Protein AF-A0A3Q7HAA0-F1 (afdb_monomer)

Solvent-accessible surface area (backbone atoms only — not comparable to full-atom values): 14761 Å² total; per-residue (Å²): 105,56,84,62,48,15,60,52,31,19,48,50,23,25,52,45,44,38,50,48,46,65,68,42,41,66,55,52,53,53,49,52,54,49,24,56,70,62,19,58,46,46,22,73,54,46,37,52,53,46,67,70,52,45,60,56,60,66,60,45,46,54,56,52,51,40,55,48,29,43,54,49,14,49,51,48,19,56,46,47,46,51,52,46,54,48,61,53,69,71,49,88,88,85,80,50,67,66,57,53,50,53,50,37,51,52,49,44,48,52,48,32,52,47,54,30,47,54,52,44,49,41,64,68,44,54,49,50,52,54,45,47,62,54,31,40,79,64,61,95,87,60,78,52,55,68,55,62,72,88,47,49,64,55,19,51,51,42,19,64,58,19,38,80,46,36,32,58,50,48,35,50,50,38,58,67,44,38,60,57,53,48,56,49,50,46,51,51,51,51,47,38,68,72,67,50,52,70,101,42,69,50,86,70,37,56,66,54,53,55,49,48,59,70,45,42,62,58,53,49,53,49,50,39,55,48,43,42,60,47,21,51,54,55,14,49,45,22,18,52,42,19,62,76,66,75,28,70,66,55,13,57,50,37,46,59,46,52,51,50,51,51,50,49,53,54,24,59,80,63,54,32,32,88,98,49,102,46,70,59,126

Sequence (281 aa):
TGLVIGPIVTVIISVGNSAVVIGLWPAHFIWTYYCVAKSKRLGWVLKIALLVSLPVPLTLWPIVAIIGSLIGGIGYGFLAPLIATFEAIGESITSKIYHCFADGCISTLKGSCTVVRDFTDFCFHSYFSYMDELSEEIYPDEKPIEVKLSKLPSCILVSLLAIPVDVPIITALALWKSPFMLFRGWKRLLEDLIGREGPFLETVCVPFAGLAIFLWPLAVVGSVVASFFSSFALALYSGIVVHQEDSFRMGLAYILAAVSIFDEYTNDLLDMREGSCFMRY

InterPro domains:
  IPR040229 Uncharacterized membrane protein At3g27390-like [PTHR31133] (2-280)

Secondary structure (DSSP, 8-state):
-HHHHHHHHHHHHHHHHHHHHHHHHHHHHHHHHHHHHH-SSB-HHHHHHHHHHTHHHHHHHHHHHHHHHHHHHHHHHHHHHHHHHHHHHTS--SS-HHHHHHHHHHHHHHHHHHHHHHHHHIIIIIHHHHHHHHHSPPPTTPPPB---GGGHHHHHHHHHHHHHHHHHHHHHHHHHHHHHHHHHHHHHHHHHHHH--STT-SGGGHHHHHHHHHHHHHHHHHHHHHHHHHHHHHHHHHHHHHHHTS-HHHHHHHHHHHHHHHHHHHHHHTTB-TTSSSB--

pLDDT: mean 82.07, std 13.56, range [41.72, 95.31]

Foldseek 3Di:
DLVVLLVVLLCLQLVLQLCLCVVCLVVLLVLLLVLLVLFPQADPLRSVVCNVCVVPCSVVVSVCSNVCSNVVSNVLSNVQLVLLVLVPVVDDDDPCPVVSNVVSSVVSNVVSVVSSVVSNCCSVPVSSVVSVVRNDDDDPPDDHPDFDPVLLVLLVVLLVVLLVQQLVLLLVLLVVCLVLQLVVVLVVLVCCLVVCDDPRVDPSCNVVSVVCNVCSNVVSVVVSVVSNVVSSVQSSCLSVQCRVVVHSVRSNVSSVVSSQVSNVVSCVVSCDDRPDPHHDD

Structure (mmCIF, N/CA/C/O backbone):
data_AF-A0A3Q7HAA0-F1
#
_entry.id   AF-A0A3Q7HAA0-F1
#
loop_
_atom_site.group_PDB
_atom_site.id
_atom_site.type_symbol
_atom_site.label_atom_id
_atom_site.label_alt_id
_atom_site.label_comp_id
_atom_site.label_asym_id
_atom_site.label_entity_id
_atom_site.label_seq_id
_atom_site.pdbx_PDB_ins_code
_atom_site.Cartn_x
_atom_site.Cartn_y
_atom_site.Cartn_z
_atom_site.occupancy
_atom_site.B_iso_or_equiv
_atom_site.auth_seq_id
_atom_site.auth_comp_id
_atom_site.auth_asym_id
_atom_site.auth_atom_id
_atom_site.pdbx_PDB_model_num
ATOM 1 N N . THR A 1 1 ? 10.992 -6.371 -28.968 1.00 48.88 1 THR A N 1
ATOM 2 C CA . THR A 1 1 ? 11.297 -7.318 -27.867 1.00 48.88 1 THR A CA 1
ATOM 3 C C . THR A 1 1 ? 10.552 -6.969 -26.593 1.00 48.88 1 THR A C 1
ATOM 5 O O . THR A 1 1 ? 9.781 -7.812 -26.154 1.00 48.88 1 THR A O 1
ATOM 8 N N . GLY A 1 2 ? 10.636 -5.734 -26.072 1.00 53.84 2 GLY A N 1
ATOM 9 C CA . GLY A 1 2 ? 9.786 -5.286 -24.947 1.00 53.84 2 GLY A CA 1
ATOM 10 C C . GLY A 1 2 ? 8.276 -5.462 -25.191 1.00 53.84 2 GLY A C 1
ATOM 11 O O . GLY A 1 2 ? 7.559 -5.903 -24.306 1.00 53.84 2 GLY A O 1
ATOM 12 N N . LEU A 1 3 ? 7.815 -5.269 -26.435 1.00 59.22 3 LEU A N 1
ATOM 13 C CA . LEU A 1 3 ? 6.415 -5.487 -26.836 1.00 59.22 3 LEU A CA 1
ATOM 14 C C . LEU A 1 3 ? 5.948 -6.959 -26.778 1.00 59.22 3 LEU A C 1
ATOM 16 O O . LEU A 1 3 ? 4.752 -7.213 -26.737 1.00 59.22 3 LEU A O 1
ATOM 20 N N . VAL A 1 4 ? 6.872 -7.928 -26.809 1.00 69.94 4 VAL A N 1
ATOM 21 C CA . VAL A 1 4 ? 6.549 -9.371 -26.815 1.00 69.94 4 VAL A CA 1
ATOM 22 C C . VAL A 1 4 ? 6.779 -9.986 -25.437 1.00 69.94 4 VAL A C 1
ATOM 24 O O . VAL A 1 4 ? 5.973 -10.785 -24.977 1.00 69.94 4 VAL A O 1
ATOM 27 N N . ILE A 1 5 ? 7.848 -9.583 -24.749 1.00 78.62 5 ILE A N 1
ATOM 28 C CA . ILE A 1 5 ? 8.202 -10.125 -23.430 1.00 78.62 5 ILE A CA 1
ATOM 29 C C . ILE A 1 5 ? 7.465 -9.420 -22.304 1.00 78.62 5 ILE A C 1
ATOM 31 O O . ILE A 1 5 ? 7.119 -10.081 -21.333 1.00 78.62 5 ILE A O 1
ATOM 35 N N . GLY A 1 6 ? 7.157 -8.129 -22.452 1.00 81.69 6 GLY A N 1
ATOM 36 C CA . GLY A 1 6 ? 6.342 -7.396 -21.489 1.00 81.69 6 GLY A CA 1
ATOM 37 C C . GLY A 1 6 ? 5.023 -8.114 -21.193 1.00 81.69 6 GLY A C 1
ATOM 38 O O . GLY A 1 6 ? 4.800 -8.464 -20.038 1.00 81.69 6 GLY A O 1
ATOM 39 N N . PRO A 1 7 ? 4.208 -8.464 -22.211 1.00 86.44 7 PRO A N 1
ATOM 40 C CA . PRO A 1 7 ? 2.989 -9.244 -22.006 1.00 86.44 7 PRO A CA 1
ATOM 41 C C . PRO A 1 7 ? 3.222 -10.595 -21.319 1.00 86.44 7 PRO A C 1
ATOM 43 O O . PRO A 1 7 ? 2.458 -10.963 -20.434 1.00 86.44 7 PRO A O 1
ATOM 46 N N . ILE A 1 8 ? 4.283 -11.326 -21.680 1.00 88.19 8 ILE A N 1
ATOM 47 C CA . ILE A 1 8 ? 4.605 -12.629 -21.071 1.00 88.19 8 ILE A CA 1
ATOM 48 C C . ILE A 1 8 ? 4.936 -12.463 -19.583 1.00 88.19 8 ILE A C 1
ATOM 50 O O . ILE A 1 8 ? 4.408 -13.189 -18.747 1.00 88.19 8 ILE A O 1
ATOM 54 N N . VAL A 1 9 ? 5.769 -11.482 -19.243 1.00 89.25 9 VAL A N 1
ATOM 55 C CA . VAL A 1 9 ? 6.160 -11.153 -17.867 1.00 89.25 9 VAL A CA 1
ATOM 56 C C . VAL A 1 9 ? 4.957 -10.699 -17.047 1.00 89.25 9 VAL A C 1
ATOM 58 O O . VAL A 1 9 ? 4.765 -11.163 -15.924 1.00 89.25 9 VAL A O 1
ATOM 61 N N . THR A 1 10 ? 4.102 -9.851 -17.624 1.00 90.50 10 THR A N 1
ATOM 62 C CA . THR A 1 10 ? 2.842 -9.446 -16.999 1.00 90.50 10 THR A CA 1
ATOM 63 C C . THR A 1 10 ? 1.963 -10.657 -16.716 1.00 90.50 10 THR A C 1
ATOM 65 O O . THR A 1 10 ? 1.419 -10.754 -15.618 1.00 90.50 10 THR A O 1
ATOM 68 N N . VAL A 1 11 ? 1.851 -11.601 -17.657 1.00 92.69 11 VAL A N 1
ATOM 69 C CA . VAL A 1 11 ? 1.083 -12.837 -17.460 1.00 92.69 11 VAL A CA 1
ATOM 70 C C . VAL A 1 11 ? 1.690 -13.688 -16.347 1.00 92.69 11 VAL A C 1
ATOM 72 O O . VAL A 1 11 ? 0.946 -14.134 -15.481 1.00 92.69 11 VAL A O 1
ATOM 75 N N . ILE A 1 12 ? 3.012 -13.873 -16.314 1.00 93.31 12 ILE A N 1
ATOM 76 C CA . ILE A 1 12 ? 3.683 -14.669 -15.273 1.00 93.31 12 ILE A CA 1
ATOM 77 C C . ILE A 1 12 ? 3.412 -14.089 -13.886 1.00 93.31 12 ILE A C 1
ATOM 79 O O . ILE A 1 12 ? 2.962 -14.820 -13.008 1.00 93.31 12 ILE A O 1
ATOM 83 N N . ILE A 1 13 ? 3.625 -12.783 -13.701 1.00 94.06 13 ILE A N 1
ATOM 84 C CA . ILE A 1 13 ? 3.414 -12.119 -12.408 1.00 94.06 13 ILE A CA 1
ATOM 85 C C . ILE A 1 13 ? 1.934 -12.149 -12.026 1.00 94.06 13 ILE A C 1
ATOM 87 O O . ILE A 1 13 ? 1.587 -12.559 -10.920 1.00 94.06 13 ILE A O 1
ATOM 91 N N . SER A 1 14 ? 1.048 -11.763 -12.947 1.00 92.50 14 SER A N 1
ATOM 92 C CA . SER A 1 14 ? -0.389 -11.677 -12.665 1.00 92.50 14 SER A CA 1
ATOM 93 C C . SER A 1 14 ? -0.975 -13.044 -12.334 1.00 92.50 14 SER A C 1
ATOM 95 O O . SER A 1 14 ? -1.655 -13.187 -11.321 1.00 92.50 14 SER A O 1
ATOM 97 N N . VAL A 1 15 ? -0.705 -14.060 -13.159 1.00 94.62 15 VAL A N 1
ATOM 98 C CA . VAL A 1 15 ? -1.238 -15.416 -12.964 1.00 94.62 15 VAL A CA 1
ATOM 99 C C . VAL A 1 15 ? -0.568 -16.091 -11.774 1.00 94.62 15 VAL A C 1
ATOM 101 O O . VAL A 1 15 ? -1.267 -16.696 -10.967 1.00 94.62 15 VAL A O 1
ATOM 104 N N . GLY A 1 16 ? 0.752 -15.953 -11.627 1.00 94.00 16 GLY A N 1
ATOM 105 C CA . GLY A 1 16 ? 1.512 -16.521 -10.515 1.00 94.00 16 GLY A CA 1
ATOM 106 C C . GLY A 1 16 ? 1.021 -16.009 -9.164 1.00 94.00 16 GLY A C 1
ATOM 107 O O . GLY A 1 16 ? 0.591 -16.800 -8.327 1.00 94.00 16 GLY A O 1
ATOM 108 N N . ASN A 1 17 ? 0.977 -14.687 -8.980 1.00 95.31 17 ASN A N 1
ATOM 109 C CA . ASN A 1 17 ? 0.501 -14.092 -7.731 1.00 95.31 17 ASN A CA 1
ATOM 110 C C . ASN A 1 17 ? -0.984 -14.379 -7.486 1.00 95.31 17 ASN A C 1
ATOM 112 O O . ASN A 1 17 ? -1.370 -14.669 -6.356 1.00 95.31 17 ASN A O 1
ATOM 116 N N . SER A 1 18 ? -1.821 -14.353 -8.529 1.00 94.12 18 SER A N 1
ATOM 117 C CA . SER A 1 18 ? -3.246 -14.685 -8.385 1.00 94.12 18 SER A CA 1
ATOM 118 C C . SER A 1 18 ? -3.449 -16.140 -7.963 1.00 94.12 18 SER A C 1
ATOM 120 O O . SER A 1 18 ? -4.295 -16.411 -7.116 1.00 94.12 18 SER A O 1
ATOM 122 N N . ALA A 1 19 ? -2.664 -17.077 -8.503 1.00 95.31 19 ALA A N 1
ATOM 123 C CA . ALA A 1 19 ? -2.717 -18.483 -8.110 1.00 95.31 19 ALA A CA 1
ATOM 124 C C . ALA A 1 19 ? -2.311 -18.674 -6.641 1.00 95.31 19 ALA A C 1
ATOM 126 O O . ALA A 1 19 ? -2.986 -19.404 -5.917 1.00 95.31 19 ALA A O 1
ATOM 127 N N . VAL A 1 20 ? -1.264 -17.976 -6.188 1.00 95.31 20 VAL A N 1
ATOM 128 C CA . VAL A 1 20 ? -0.836 -17.965 -4.779 1.00 95.31 20 VAL A CA 1
ATOM 129 C C . VAL A 1 20 ? -1.936 -17.399 -3.885 1.00 95.31 20 VAL A C 1
ATOM 131 O O . VAL A 1 20 ? -2.313 -18.042 -2.909 1.00 95.31 20 VAL A O 1
ATOM 134 N N . VAL A 1 21 ? -2.498 -16.239 -4.242 1.00 94.50 21 VAL A N 1
ATOM 135 C CA . VAL A 1 21 ? -3.582 -15.585 -3.493 1.00 94.50 21 VAL A CA 1
ATOM 136 C C . VAL A 1 21 ? -4.784 -16.510 -3.377 1.00 94.50 21 VAL A C 1
ATOM 138 O O . VAL A 1 21 ? -5.233 -16.770 -2.271 1.00 94.50 21 VAL A O 1
ATOM 141 N N . ILE A 1 22 ? -5.285 -17.048 -4.490 1.00 94.06 22 ILE A N 1
ATOM 142 C CA . ILE A 1 22 ? -6.473 -17.913 -4.494 1.00 94.06 22 ILE A CA 1
ATOM 143 C C . ILE A 1 22 ? -6.201 -19.221 -3.739 1.00 94.06 22 ILE A C 1
ATOM 145 O O . ILE A 1 22 ? -7.056 -19.676 -2.981 1.00 94.06 22 ILE A O 1
ATOM 149 N N . GLY A 1 23 ? -5.019 -19.815 -3.922 1.00 93.88 23 GLY A N 1
ATOM 150 C CA . GLY A 1 23 ? -4.642 -21.074 -3.283 1.00 93.88 23 GLY A CA 1
ATOM 151 C C . GLY A 1 23 ? -4.470 -20.958 -1.768 1.00 93.88 23 GLY A C 1
ATOM 152 O O . GLY A 1 23 ? -4.916 -21.837 -1.032 1.00 93.88 23 GLY A O 1
ATOM 153 N N . LEU A 1 24 ? -3.862 -19.868 -1.291 1.00 93.75 24 LEU A N 1
ATOM 154 C CA . LEU A 1 24 ? -3.635 -19.625 0.136 1.00 93.75 24 LEU A CA 1
ATOM 155 C C . LEU A 1 24 ? -4.796 -18.941 0.842 1.00 93.75 24 LEU A C 1
ATOM 157 O O . LEU A 1 24 ? -4.865 -19.004 2.068 1.00 93.75 24 LEU A O 1
ATOM 161 N N . TRP A 1 25 ? -5.716 -18.315 0.110 1.00 93.94 25 TRP A N 1
ATOM 162 C CA . TRP A 1 25 ? -6.803 -17.544 0.703 1.00 93.94 25 TRP A CA 1
ATOM 163 C C . TRP A 1 25 ? -7.615 -18.318 1.755 1.00 93.94 25 TRP A C 1
ATOM 165 O O . TRP A 1 25 ? -7.813 -17.763 2.834 1.00 93.94 25 TRP A O 1
ATOM 175 N N . PRO A 1 26 ? -8.014 -19.593 1.551 1.00 93.06 26 PRO A N 1
ATOM 176 C CA . PRO A 1 26 ? -8.707 -20.353 2.593 1.00 93.06 26 PRO A CA 1
ATOM 177 C C . PRO A 1 26 ? -7.851 -20.558 3.848 1.00 93.06 26 PRO A C 1
ATOM 179 O O . PRO A 1 26 ? -8.364 -20.483 4.964 1.00 93.06 26 PRO A O 1
ATOM 182 N N . ALA A 1 27 ? -6.547 -20.794 3.674 1.00 93.31 27 ALA A N 1
ATOM 183 C CA . ALA A 1 27 ? -5.618 -20.986 4.780 1.00 93.31 27 ALA A CA 1
ATOM 184 C C . ALA A 1 27 ? -5.418 -19.683 5.561 1.00 93.31 27 ALA A C 1
ATOM 186 O O . ALA A 1 27 ? -5.543 -19.695 6.782 1.00 93.31 27 ALA A O 1
ATOM 187 N N . HIS A 1 28 ? -5.197 -18.559 4.870 1.00 92.75 28 HIS A N 1
ATOM 188 C CA . HIS A 1 28 ? -5.145 -17.231 5.487 1.00 92.75 28 HIS A CA 1
ATOM 189 C C . HIS A 1 28 ? -6.437 -16.933 6.236 1.00 92.75 28 HIS A C 1
ATOM 191 O O . HIS A 1 28 ? -6.380 -16.612 7.413 1.00 92.75 28 HIS A O 1
ATOM 197 N N . PHE A 1 29 ? -7.596 -17.148 5.609 1.00 92.81 29 PHE A N 1
ATOM 198 C CA . PHE A 1 29 ? -8.896 -16.916 6.230 1.00 92.81 29 PHE A CA 1
ATOM 199 C C . PHE A 1 29 ? -9.038 -17.693 7.546 1.00 92.81 29 PHE A C 1
ATOM 201 O O . PHE A 1 29 ? -9.259 -17.101 8.600 1.00 92.81 29 PHE A O 1
ATOM 208 N N . ILE A 1 30 ? -8.853 -19.015 7.518 1.00 92.81 30 ILE A N 1
ATOM 209 C CA . ILE A 1 30 ? -9.000 -19.867 8.707 1.00 92.81 30 ILE A CA 1
ATOM 210 C C . ILE A 1 30 ? -7.962 -19.507 9.778 1.00 92.81 30 ILE A C 1
ATOM 212 O O . ILE A 1 30 ? -8.313 -19.400 10.956 1.00 92.81 30 ILE A O 1
ATOM 216 N N . TRP A 1 31 ? -6.703 -19.289 9.385 1.00 93.19 31 TRP A N 1
ATOM 217 C CA . TRP A 1 31 ? -5.620 -18.971 10.315 1.00 93.19 31 TRP A CA 1
ATOM 218 C C . TRP A 1 31 ? -5.841 -17.629 11.009 1.00 93.19 31 TRP A C 1
ATOM 220 O O . TRP A 1 31 ? -5.697 -17.543 12.226 1.00 93.19 31 TRP A O 1
ATOM 230 N N . THR A 1 32 ? -6.292 -16.600 10.284 1.00 92.69 32 THR A N 1
ATOM 231 C CA . THR A 1 32 ? -6.624 -15.302 10.888 1.00 92.69 32 THR A CA 1
ATOM 232 C C . THR A 1 32 ? -7.702 -15.433 11.947 1.00 92.69 32 THR A C 1
ATOM 234 O O . THR A 1 32 ? -7.539 -14.921 13.056 1.00 92.69 32 THR A O 1
ATOM 237 N N . TYR A 1 33 ? -8.787 -16.146 11.633 1.00 91.94 33 TYR A N 1
ATOM 238 C CA . TYR A 1 33 ? -9.865 -16.391 12.588 1.00 91.94 33 TYR A CA 1
ATOM 239 C C . TYR A 1 33 ? -9.365 -17.129 13.828 1.00 91.94 33 TYR A C 1
ATOM 241 O O . TYR A 1 33 ? -9.688 -16.739 14.952 1.00 91.94 33 TYR A O 1
ATOM 249 N N . TYR A 1 34 ? -8.549 -18.164 13.630 1.00 90.88 34 TYR A N 1
ATOM 250 C CA . TYR A 1 34 ? -7.962 -18.937 14.716 1.00 90.88 34 TYR A CA 1
ATOM 251 C C . TYR A 1 34 ? -7.062 -18.078 15.614 1.00 90.88 34 TYR A C 1
ATOM 253 O O . TYR A 1 34 ? -7.266 -18.045 16.830 1.00 90.88 34 TYR A O 1
ATOM 261 N N . CYS A 1 35 ? -6.115 -17.336 15.036 1.00 89.62 35 CYS A N 1
ATOM 262 C CA . CYS A 1 35 ? -5.173 -16.510 15.788 1.00 89.62 35 CYS A CA 1
ATOM 263 C C . CYS A 1 35 ? -5.875 -15.387 16.553 1.00 89.62 35 CYS A C 1
ATOM 265 O O . CYS A 1 35 ? -5.589 -15.188 17.733 1.00 89.62 35 CYS A O 1
ATOM 267 N N . VAL A 1 36 ? -6.850 -14.705 15.942 1.00 88.69 36 VAL A N 1
ATOM 268 C CA . VAL A 1 36 ? -7.631 -13.658 16.625 1.00 88.69 36 VAL A CA 1
ATOM 269 C C . VAL A 1 36 ? -8.485 -14.244 17.751 1.00 88.69 36 VAL A C 1
ATOM 271 O O . VAL A 1 36 ? -8.544 -13.670 18.840 1.00 88.69 36 VAL A O 1
ATOM 274 N N . ALA A 1 37 ? -9.105 -15.410 17.545 1.00 87.44 37 ALA A N 1
ATOM 275 C CA . ALA A 1 37 ? -9.880 -16.081 18.587 1.00 87.44 37 ALA A CA 1
ATOM 276 C C . ALA A 1 37 ? -9.000 -16.545 19.762 1.00 87.44 37 ALA A C 1
ATOM 278 O O . ALA A 1 37 ? -9.390 -16.393 20.925 1.00 87.44 37 ALA A O 1
ATOM 279 N N . LYS A 1 38 ? -7.802 -17.065 19.475 1.00 87.50 38 LYS A N 1
ATOM 280 C CA . LYS A 1 38 ? -6.840 -17.554 20.474 1.00 87.50 38 LYS A CA 1
ATOM 281 C C . LYS A 1 38 ? -6.121 -16.428 21.219 1.00 87.50 38 LYS A C 1
ATOM 283 O O . LYS A 1 38 ? -5.834 -16.588 22.402 1.00 87.50 38 LYS A O 1
ATOM 288 N N . SER A 1 39 ? -5.867 -15.301 20.557 1.00 83.81 39 SER A N 1
ATOM 289 C 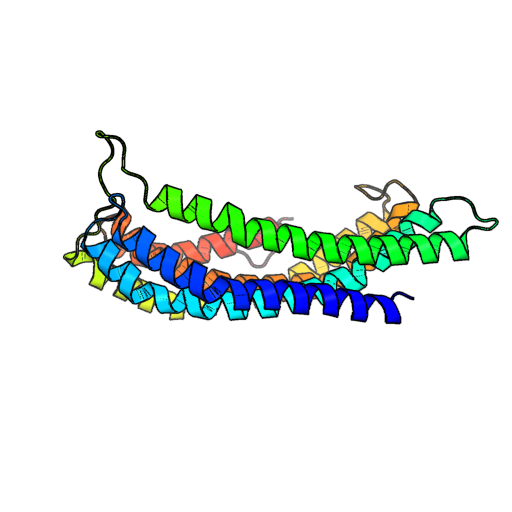CA . SER A 1 39 ? -5.046 -14.209 21.084 1.00 83.81 39 SER A CA 1
ATOM 290 C C . SER A 1 39 ? -5.507 -13.742 22.466 1.00 83.81 39 SER A C 1
ATOM 292 O O . SER A 1 39 ? -6.688 -13.450 22.683 1.00 83.81 39 SER A O 1
ATOM 294 N N . LYS A 1 40 ? -4.564 -13.649 23.407 1.00 79.38 40 LYS A N 1
ATOM 295 C CA . LYS A 1 40 ? -4.791 -13.065 24.738 1.00 79.38 40 LYS A CA 1
ATOM 296 C C . LYS A 1 40 ? -4.514 -11.556 24.772 1.00 79.38 40 LYS A C 1
ATOM 298 O O . LYS A 1 40 ? -4.942 -10.906 25.717 1.00 79.38 40 LYS A O 1
ATOM 303 N N . ARG A 1 41 ? -3.878 -11.004 23.724 1.00 76.56 41 ARG A N 1
ATOM 304 C CA . ARG A 1 41 ? -3.576 -9.565 23.537 1.00 76.56 41 ARG A CA 1
ATOM 305 C C . ARG A 1 41 ? -4.823 -8.694 23.410 1.00 76.56 41 ARG A C 1
ATOM 307 O O . ARG A 1 41 ? -4.777 -7.505 23.706 1.00 76.56 41 ARG A O 1
ATOM 314 N N . LEU A 1 42 ? -5.937 -9.281 22.981 1.00 78.25 42 LEU A N 1
ATOM 315 C CA . LEU A 1 42 ? -7.176 -8.573 22.677 1.00 78.25 42 LEU A CA 1
ATOM 316 C C . LEU A 1 42 ? -8.207 -8.786 23.789 1.00 78.25 42 LEU A C 1
ATOM 318 O O . LEU A 1 42 ? -8.574 -9.925 24.092 1.00 78.25 42 LEU A O 1
ATOM 322 N N . GLY A 1 43 ? -8.739 -7.696 24.344 1.00 80.06 43 GLY A N 1
ATOM 323 C CA . GLY A 1 43 ? -9.888 -7.759 25.244 1.00 80.06 43 GLY A CA 1
ATOM 324 C C . GLY A 1 43 ? -11.115 -8.381 24.563 1.00 80.06 43 GLY A C 1
ATOM 325 O O . GLY A 1 43 ? -11.274 -8.308 23.343 1.00 80.06 43 GLY A O 1
ATOM 326 N N . TRP A 1 44 ? -12.022 -8.968 25.350 1.00 78.62 44 TRP A N 1
ATOM 327 C CA . TRP A 1 44 ? -13.201 -9.698 24.849 1.00 78.62 44 TRP A CA 1
ATOM 328 C C . TRP A 1 44 ? -14.033 -8.918 23.825 1.00 78.62 44 TRP A C 1
ATOM 330 O O . TRP A 1 44 ? -14.447 -9.461 22.804 1.00 78.62 44 TRP A O 1
ATOM 340 N N . VAL A 1 45 ? -14.237 -7.627 24.080 1.00 78.00 45 VAL A N 1
ATOM 341 C CA . VAL A 1 45 ? -14.991 -6.725 23.204 1.00 78.00 45 VAL A CA 1
ATOM 342 C C . VAL A 1 45 ? -14.302 -6.536 21.857 1.00 78.00 45 VAL A C 1
ATOM 344 O O . VAL A 1 45 ? -14.932 -6.691 20.813 1.00 78.00 45 VAL A O 1
ATOM 347 N N . LEU A 1 46 ? -13.006 -6.221 21.883 1.00 76.88 46 LEU A N 1
ATOM 348 C CA . LEU A 1 46 ? -12.208 -5.993 20.683 1.00 76.88 46 LEU A CA 1
ATOM 349 C C . LEU A 1 46 ? -12.088 -7.277 19.862 1.00 76.88 46 LEU A C 1
ATOM 351 O O . LEU A 1 46 ? -12.195 -7.232 18.642 1.00 76.88 46 LEU A O 1
ATOM 355 N N . LYS A 1 47 ? -11.957 -8.427 20.528 1.00 83.75 47 LYS A N 1
ATOM 356 C CA . LYS A 1 47 ? -11.955 -9.741 19.884 1.00 83.75 47 LYS A CA 1
ATOM 357 C C . LYS A 1 47 ? -13.253 -9.998 19.117 1.00 83.75 47 LYS A C 1
ATOM 359 O O . LYS A 1 47 ? -13.193 -10.369 17.951 1.00 83.75 47 LYS A O 1
ATOM 364 N N . ILE A 1 48 ? -14.417 -9.765 19.733 1.00 83.50 48 ILE A N 1
ATOM 365 C CA . ILE A 1 48 ? -15.716 -9.926 19.056 1.00 83.50 48 ILE A CA 1
ATOM 366 C C . ILE A 1 48 ? -15.842 -8.938 17.891 1.00 83.50 48 ILE A C 1
ATOM 368 O O . ILE A 1 48 ? -16.209 -9.340 16.791 1.00 83.50 48 ILE A O 1
ATOM 372 N N . ALA A 1 49 ? -15.504 -7.664 18.110 1.00 82.00 49 ALA A N 1
ATOM 373 C CA . ALA A 1 49 ? -15.575 -6.641 17.070 1.00 82.00 49 ALA A CA 1
ATOM 374 C C . ALA A 1 49 ? -14.679 -6.976 15.867 1.00 82.00 49 ALA A C 1
ATOM 376 O O . ALA A 1 49 ? -15.134 -6.878 14.730 1.00 82.00 49 ALA A O 1
ATOM 377 N N . LEU A 1 50 ? -13.445 -7.431 16.111 1.00 84.12 50 LEU A N 1
ATOM 378 C CA . LEU A 1 50 ? -12.521 -7.884 15.071 1.00 84.12 50 LEU A CA 1
ATOM 379 C C . LEU A 1 50 ? -13.039 -9.133 14.360 1.00 84.12 50 LEU A C 1
ATOM 381 O O . LEU A 1 50 ? -13.046 -9.163 13.140 1.00 84.12 50 LEU A O 1
ATOM 385 N N . LEU A 1 51 ? -13.539 -10.141 15.079 1.00 87.25 51 LEU A N 1
ATOM 386 C CA . LEU A 1 51 ? -14.100 -11.348 14.455 1.00 87.25 51 LEU A CA 1
ATOM 387 C C . LEU A 1 51 ? -15.282 -11.043 13.523 1.00 87.25 51 LEU A C 1
ATOM 389 O O . LEU A 1 51 ? -15.431 -11.694 12.487 1.00 87.25 51 LEU A O 1
ATOM 393 N N . VAL A 1 52 ? -16.101 -10.049 13.877 1.00 86.62 52 VAL A N 1
ATOM 394 C CA . VAL A 1 52 ? -17.227 -9.582 13.055 1.00 86.62 52 VAL A CA 1
ATOM 395 C C . VAL A 1 52 ? -16.756 -8.730 11.875 1.00 86.62 52 VAL A C 1
ATOM 397 O O . VAL A 1 52 ? -17.352 -8.817 10.804 1.00 86.62 52 VAL A O 1
ATOM 400 N N . SER A 1 53 ? -15.707 -7.917 12.040 1.00 84.50 53 SER A N 1
ATOM 401 C CA . SER A 1 53 ? -15.204 -7.041 10.975 1.00 84.50 53 SER A CA 1
ATOM 402 C C . SER A 1 53 ? -14.245 -7.736 10.006 1.00 84.50 53 SER A C 1
ATOM 404 O O . SER A 1 53 ? -14.191 -7.329 8.850 1.00 84.50 53 SER A O 1
ATOM 406 N N . LEU A 1 54 ? -13.569 -8.813 10.427 1.00 88.31 54 LEU A N 1
ATOM 407 C CA . LEU A 1 54 ? -12.599 -9.610 9.662 1.00 88.31 54 LEU A CA 1
ATOM 408 C C . LEU A 1 54 ? -13.051 -10.094 8.273 1.00 88.31 54 LEU A C 1
ATOM 410 O O . LEU A 1 54 ? -12.198 -10.100 7.380 1.00 88.31 54 LEU A O 1
ATOM 414 N N . PRO A 1 55 ? -14.326 -10.466 8.019 1.00 89.06 55 PRO A N 1
ATOM 415 C CA . PRO A 1 55 ? -14.751 -10.864 6.681 1.00 89.06 55 PRO A CA 1
ATOM 416 C C . PRO A 1 55 ? -14.453 -9.791 5.631 1.00 89.06 55 PRO A C 1
ATOM 418 O O . PRO A 1 55 ? -14.067 -10.118 4.512 1.00 89.06 55 PRO A O 1
ATOM 421 N N . VAL A 1 56 ? -14.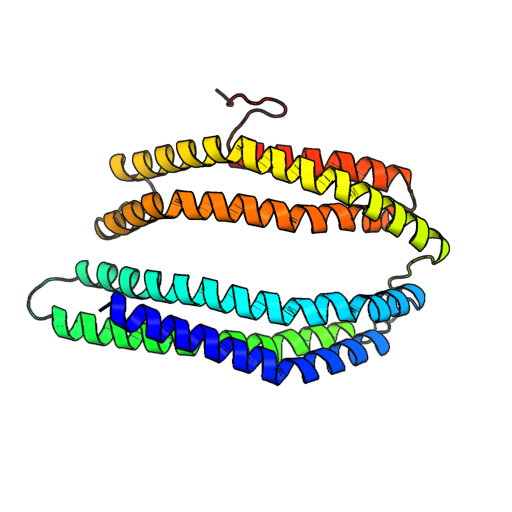607 -8.509 5.982 1.00 87.81 56 VAL A N 1
ATOM 422 C CA . VAL A 1 56 ? -14.451 -7.386 5.046 1.00 87.81 56 VAL A CA 1
ATOM 423 C C . VAL A 1 56 ? -13.011 -7.268 4.522 1.00 87.81 56 VAL A C 1
ATOM 425 O O . VAL A 1 56 ? -12.825 -7.386 3.311 1.00 87.81 56 VAL A O 1
ATOM 428 N N . PRO A 1 57 ? -11.966 -7.095 5.357 1.00 87.62 57 PRO A N 1
ATOM 429 C CA . PRO A 1 57 ? -10.594 -7.038 4.864 1.00 87.62 57 PRO A CA 1
ATOM 430 C C . PRO A 1 57 ? -10.134 -8.367 4.252 1.00 87.62 57 PRO A C 1
ATOM 432 O O . PRO A 1 57 ? -9.426 -8.339 3.249 1.00 87.62 57 PRO A O 1
ATOM 435 N N . LEU A 1 58 ? -10.562 -9.525 4.776 1.00 89.19 58 LEU A N 1
ATOM 436 C CA . LEU A 1 58 ? -10.161 -10.832 4.234 1.00 89.19 58 LEU A CA 1
ATOM 437 C C . LEU A 1 58 ? -10.747 -11.122 2.846 1.00 89.19 58 LEU A C 1
ATOM 439 O O . LEU A 1 58 ? -10.147 -11.867 2.073 1.00 89.19 58 LEU A O 1
ATOM 443 N N . THR A 1 59 ? -11.909 -10.553 2.519 1.00 89.38 59 THR A N 1
ATOM 444 C CA . THR A 1 59 ? -12.513 -10.649 1.177 1.00 89.38 59 THR A CA 1
ATOM 445 C C . THR A 1 59 ? -11.994 -9.578 0.226 1.00 89.38 59 THR A C 1
ATOM 447 O O . THR A 1 59 ? -11.833 -9.844 -0.964 1.00 89.38 59 THR A O 1
ATOM 450 N N . LEU A 1 60 ? -11.684 -8.387 0.741 1.00 88.69 60 LEU A N 1
ATOM 451 C CA . LEU A 1 60 ? -11.117 -7.299 -0.050 1.00 88.69 60 LEU A CA 1
ATOM 452 C C . LEU A 1 60 ? -9.655 -7.569 -0.440 1.00 88.69 60 LEU A C 1
ATOM 454 O O . LEU A 1 60 ? -9.245 -7.232 -1.551 1.00 88.69 60 LEU A O 1
ATOM 458 N N . TRP A 1 61 ? -8.877 -8.204 0.443 1.00 89.31 61 TRP A N 1
ATOM 459 C CA . TRP A 1 61 ? -7.450 -8.466 0.245 1.00 89.31 61 TRP A CA 1
ATOM 460 C C . TRP A 1 61 ? -7.130 -9.195 -1.073 1.00 89.31 61 TRP A C 1
ATOM 462 O O . TRP A 1 61 ? -6.308 -8.673 -1.828 1.00 89.31 61 TRP A O 1
ATOM 472 N N . PRO A 1 62 ? -7.789 -10.316 -1.438 1.00 91.69 62 PRO A N 1
ATOM 473 C CA . PRO A 1 62 ? -7.563 -10.968 -2.727 1.00 91.69 62 PRO A CA 1
ATOM 474 C C . PRO A 1 62 ? -7.815 -10.062 -3.930 1.00 91.69 62 PRO A C 1
ATOM 476 O O . PRO A 1 62 ? -7.049 -10.086 -4.889 1.00 91.69 62 PRO A O 1
ATOM 479 N N . ILE A 1 63 ? -8.866 -9.239 -3.879 1.00 91.62 63 ILE A N 1
ATOM 480 C CA . ILE A 1 63 ? -9.223 -8.327 -4.973 1.00 91.62 63 ILE A CA 1
ATOM 481 C C . ILE A 1 63 ? -8.102 -7.303 -5.167 1.00 91.62 63 ILE A C 1
ATOM 483 O O . ILE A 1 63 ? -7.618 -7.110 -6.283 1.00 91.62 63 ILE A O 1
ATOM 487 N N . VAL A 1 64 ? -7.649 -6.692 -4.070 1.00 90.00 64 VAL A N 1
ATOM 488 C CA . VAL A 1 64 ? -6.545 -5.724 -4.082 1.00 90.00 64 VAL A CA 1
ATOM 489 C C . VAL A 1 64 ? -5.247 -6.382 -4.547 1.00 90.00 64 VAL A C 1
ATOM 491 O O . VAL A 1 64 ? -4.550 -5.811 -5.382 1.00 90.00 64 VAL A O 1
ATOM 494 N N . ALA A 1 65 ? -4.942 -7.594 -4.080 1.00 91.50 65 ALA A N 1
ATOM 495 C CA . ALA A 1 65 ? -3.738 -8.324 -4.467 1.00 91.50 65 ALA A CA 1
ATOM 496 C C . ALA A 1 65 ? -3.726 -8.687 -5.963 1.00 91.50 65 ALA A C 1
ATOM 498 O O . ALA A 1 65 ? -2.690 -8.550 -6.615 1.00 91.50 65 ALA A O 1
ATOM 499 N N . ILE A 1 66 ? -4.865 -9.093 -6.534 1.00 92.62 66 ILE A N 1
ATOM 500 C CA . ILE A 1 66 ? -4.992 -9.412 -7.966 1.00 92.62 66 ILE A CA 1
ATOM 501 C C . ILE A 1 66 ? -4.843 -8.145 -8.819 1.00 92.62 66 ILE A C 1
ATOM 503 O O . ILE A 1 66 ? -4.052 -8.131 -9.763 1.00 92.62 66 ILE A O 1
ATOM 507 N N . ILE A 1 67 ? -5.548 -7.061 -8.472 1.00 92.62 67 ILE A N 1
ATOM 508 C CA . ILE A 1 67 ? -5.445 -5.778 -9.190 1.00 92.62 67 ILE A CA 1
ATOM 509 C C . ILE A 1 67 ? -4.018 -5.226 -9.090 1.00 92.62 67 ILE A C 1
ATOM 511 O O . ILE A 1 67 ? -3.435 -4.825 -10.098 1.00 92.62 67 ILE A O 1
ATOM 515 N N . GLY A 1 68 ? -3.432 -5.253 -7.892 1.00 90.50 68 GLY A N 1
ATOM 516 C CA . GLY A 1 68 ? -2.056 -4.831 -7.648 1.00 90.50 68 GLY A CA 1
ATOM 517 C C . GLY A 1 68 ? -1.044 -5.666 -8.431 1.00 90.50 68 GLY A C 1
ATOM 518 O O . GLY A 1 68 ? -0.119 -5.105 -9.010 1.00 90.50 68 GLY A O 1
ATOM 519 N N . SER A 1 69 ? -1.252 -6.981 -8.537 1.00 92.81 69 SER A N 1
ATOM 520 C CA . SER A 1 69 ? -0.396 -7.871 -9.335 1.00 92.81 69 SER A CA 1
ATOM 521 C C . SER A 1 69 ? -0.506 -7.599 -10.833 1.00 92.81 69 SER A C 1
ATOM 523 O O . SER A 1 69 ? 0.505 -7.659 -11.528 1.00 92.81 69 SER A O 1
ATOM 525 N N . LEU A 1 70 ? -1.695 -7.247 -11.331 1.00 92.81 70 LEU A N 1
ATOM 526 C CA . LEU A 1 70 ? -1.879 -6.847 -12.726 1.00 92.81 70 LEU A CA 1
ATOM 527 C C . LEU A 1 70 ? -1.154 -5.531 -13.026 1.00 92.81 70 LEU A C 1
ATOM 529 O O . LEU A 1 70 ? -0.357 -5.463 -13.960 1.00 92.81 70 LEU A O 1
ATOM 533 N N . ILE A 1 71 ? -1.393 -4.494 -12.218 1.00 90.06 71 ILE A N 1
ATOM 534 C CA . ILE A 1 71 ? -0.761 -3.178 -12.391 1.00 90.06 71 ILE A CA 1
ATOM 535 C C . ILE A 1 71 ? 0.760 -3.295 -12.232 1.00 90.06 71 ILE A C 1
ATOM 537 O O . ILE A 1 71 ? 1.512 -2.808 -13.077 1.00 90.06 71 ILE A O 1
ATOM 541 N N . GLY A 1 72 ? 1.215 -3.989 -11.187 1.00 88.94 72 GLY A N 1
ATOM 542 C CA . GLY A 1 72 ? 2.628 -4.250 -10.927 1.00 88.94 72 GLY A CA 1
ATOM 543 C C . GLY A 1 72 ? 3.277 -5.082 -12.030 1.00 88.94 72 GLY A C 1
ATOM 544 O O . GLY A 1 72 ? 4.379 -4.762 -12.461 1.00 88.94 72 GLY A O 1
ATOM 545 N N . GLY A 1 73 ? 2.579 -6.089 -12.561 1.00 90.44 73 GLY A N 1
ATOM 546 C CA . GLY A 1 73 ? 3.039 -6.905 -13.682 1.00 90.44 73 GLY A CA 1
ATOM 547 C C . GLY A 1 73 ? 3.152 -6.125 -14.993 1.00 90.44 73 GLY A C 1
ATOM 548 O O . GLY A 1 73 ? 4.096 -6.352 -15.751 1.00 90.44 73 GLY A O 1
ATOM 549 N N . ILE A 1 74 ? 2.233 -5.191 -15.267 1.00 89.31 74 ILE A N 1
ATOM 550 C CA . ILE A 1 74 ? 2.324 -4.267 -16.414 1.00 89.31 74 ILE A CA 1
ATOM 551 C C . ILE A 1 74 ? 3.518 -3.327 -16.230 1.00 89.31 74 ILE A C 1
ATOM 553 O O . ILE A 1 74 ? 4.341 -3.190 -17.136 1.00 89.31 74 ILE A O 1
ATOM 557 N N . GLY A 1 75 ? 3.642 -2.719 -15.046 1.00 87.00 75 GLY A N 1
ATOM 558 C CA . GLY A 1 75 ? 4.749 -1.825 -14.712 1.00 87.00 75 GLY A CA 1
ATOM 559 C C . GLY A 1 75 ? 6.101 -2.522 -14.841 1.00 87.00 75 GLY A C 1
ATOM 560 O O . GLY A 1 75 ? 6.977 -2.044 -15.555 1.00 87.00 75 GLY A O 1
ATOM 561 N N . TYR A 1 76 ? 6.253 -3.698 -14.234 1.00 86.75 76 TYR A N 1
ATOM 562 C CA . TYR A 1 76 ? 7.479 -4.489 -14.299 1.00 86.75 76 TYR A CA 1
ATOM 563 C C . TYR A 1 76 ? 7.776 -4.967 -15.727 1.00 86.75 76 TYR A C 1
ATOM 565 O O . TYR A 1 76 ? 8.899 -4.820 -16.203 1.00 86.75 76 TYR A O 1
ATOM 573 N N . GLY A 1 77 ? 6.768 -5.468 -16.451 1.00 84.81 77 GLY A N 1
ATOM 574 C CA . GLY A 1 77 ? 6.913 -5.931 -17.834 1.00 84.81 77 GLY A CA 1
ATOM 575 C C . GLY A 1 77 ? 7.306 -4.829 -18.824 1.00 84.81 77 GLY A C 1
ATOM 576 O O . GLY A 1 77 ? 7.966 -5.118 -19.821 1.00 84.81 77 GLY A O 1
ATOM 577 N N . PHE A 1 78 ? 6.946 -3.572 -18.554 1.00 82.69 78 PHE A N 1
ATOM 578 C CA . PHE A 1 78 ? 7.352 -2.425 -19.367 1.00 82.69 78 PHE A CA 1
ATOM 579 C C . PHE A 1 78 ? 8.712 -1.856 -18.942 1.00 82.69 78 PHE A C 1
ATOM 581 O O . PHE A 1 78 ? 9.568 -1.600 -19.790 1.00 82.69 78 PHE A O 1
ATOM 588 N N . LEU A 1 79 ? 8.925 -1.674 -17.636 1.00 81.62 79 LEU A N 1
ATOM 589 C CA . LEU A 1 79 ? 10.109 -1.005 -17.101 1.00 81.62 79 LEU A CA 1
ATOM 590 C C . LEU A 1 79 ? 11.346 -1.905 -17.116 1.00 81.62 79 LEU A C 1
ATOM 592 O O . LEU A 1 79 ? 12.406 -1.448 -17.528 1.00 81.62 79 LEU A O 1
ATOM 596 N N . ALA A 1 80 ? 11.242 -3.180 -16.733 1.00 80.94 80 ALA A N 1
ATOM 597 C CA . ALA A 1 80 ? 12.416 -4.046 -16.596 1.00 80.94 80 ALA A CA 1
ATOM 598 C C . ALA A 1 80 ? 13.186 -4.268 -17.919 1.00 80.94 80 ALA A C 1
ATOM 600 O O . ALA A 1 80 ? 14.402 -4.061 -17.925 1.00 80.94 80 ALA A O 1
ATOM 601 N N . PRO A 1 81 ? 12.539 -4.570 -19.069 1.00 75.81 81 PRO A N 1
ATOM 602 C CA . PRO A 1 81 ? 13.253 -4.661 -20.347 1.00 75.81 81 PRO A CA 1
ATOM 603 C C . PRO A 1 81 ? 13.876 -3.333 -20.795 1.00 75.81 81 PRO A C 1
ATOM 605 O O . PRO A 1 81 ? 14.908 -3.320 -21.467 1.00 75.81 81 PRO A O 1
ATOM 608 N N . LEU A 1 82 ? 13.235 -2.214 -20.454 1.00 75.44 82 LEU A N 1
ATOM 609 C CA . LEU A 1 82 ? 13.690 -0.876 -20.811 1.00 75.44 82 LEU A CA 1
ATOM 610 C C . LEU A 1 82 ? 14.939 -0.489 -20.002 1.00 75.44 82 LEU A C 1
ATOM 612 O O . LEU A 1 82 ? 15.913 -0.031 -20.593 1.00 75.44 82 LEU A O 1
ATOM 616 N N . ILE A 1 83 ? 14.959 -0.787 -18.698 1.00 75.62 83 ILE A N 1
ATOM 617 C CA . ILE A 1 83 ? 16.139 -0.653 -17.828 1.00 75.62 83 ILE A CA 1
ATOM 618 C C . ILE A 1 83 ? 17.302 -1.501 -18.373 1.00 75.62 83 ILE A C 1
ATOM 620 O O . ILE A 1 83 ? 18.389 -0.972 -18.597 1.00 75.62 83 ILE A O 1
ATOM 624 N N . ALA A 1 84 ? 17.057 -2.781 -18.679 1.00 74.06 84 ALA A N 1
ATOM 625 C CA . ALA A 1 84 ? 18.081 -3.692 -19.202 1.00 74.06 84 ALA A CA 1
ATOM 626 C C . ALA A 1 84 ? 18.663 -3.239 -20.557 1.00 74.06 84 ALA A 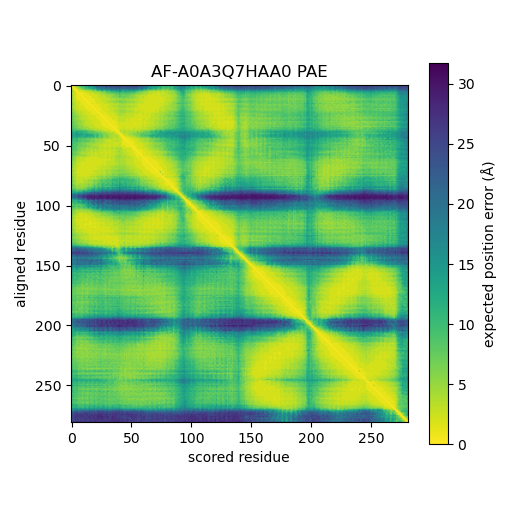C 1
ATOM 628 O O . ALA A 1 84 ? 19.849 -3.420 -20.829 1.00 74.06 84 ALA A O 1
ATOM 629 N N . THR A 1 85 ? 17.840 -2.625 -21.415 1.00 69.00 85 THR A N 1
ATOM 630 C CA . THR A 1 85 ? 18.302 -2.079 -22.703 1.00 69.00 85 THR A CA 1
ATOM 631 C C . THR A 1 85 ? 19.247 -0.894 -22.496 1.00 69.00 85 THR A C 1
ATOM 633 O O . THR A 1 85 ? 20.241 -0.775 -23.209 1.00 69.00 85 THR A O 1
ATOM 636 N N . PHE A 1 86 ? 18.966 -0.024 -21.523 1.00 69.12 86 PHE A N 1
ATOM 637 C CA . PHE A 1 86 ? 19.820 1.129 -21.234 1.00 69.12 86 PHE A CA 1
ATOM 638 C C . PHE A 1 86 ? 21.137 0.752 -20.562 1.00 69.12 86 PHE A C 1
ATOM 640 O O . PHE A 1 86 ? 22.170 1.309 -20.929 1.00 69.12 86 PHE A O 1
ATOM 647 N N . GLU A 1 87 ? 21.122 -0.221 -19.651 1.00 67.88 87 GLU A N 1
ATOM 648 C CA . GLU A 1 87 ? 22.337 -0.750 -19.019 1.00 67.88 87 GLU A CA 1
ATOM 649 C C . GLU A 1 87 ? 23.325 -1.279 -20.070 1.00 67.88 87 GLU A C 1
ATOM 651 O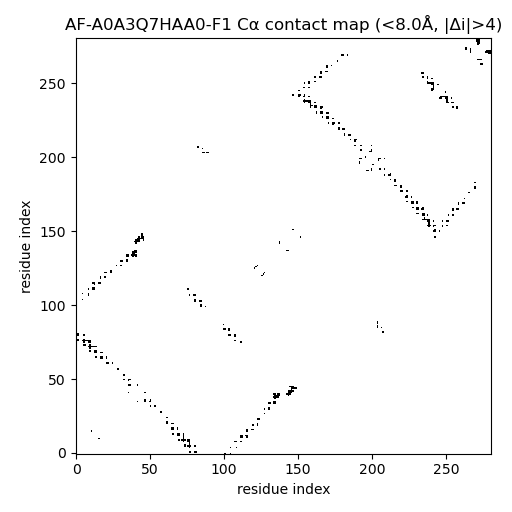 O . GLU A 1 87 ? 24.518 -0.983 -20.034 1.00 67.88 87 GLU A O 1
ATOM 656 N N . ALA A 1 88 ? 22.818 -1.958 -21.099 1.00 64.56 88 ALA A N 1
ATOM 657 C CA . ALA A 1 88 ? 23.659 -2.511 -22.150 1.00 64.56 88 ALA A CA 1
ATOM 658 C C . ALA A 1 88 ? 24.180 -1.500 -23.188 1.00 64.56 88 ALA A C 1
ATOM 660 O O . ALA A 1 88 ? 25.188 -1.770 -23.839 1.00 64.56 88 ALA A O 1
ATOM 661 N N . ILE A 1 89 ? 23.529 -0.343 -23.357 1.00 61.81 89 ILE A N 1
ATOM 662 C CA . ILE A 1 89 ? 24.026 0.749 -24.220 1.00 61.81 89 ILE A CA 1
ATOM 663 C C . ILE A 1 89 ? 25.252 1.436 -23.586 1.00 61.81 89 ILE A C 1
ATOM 665 O O . ILE A 1 89 ? 26.060 2.031 -24.300 1.00 61.81 89 ILE A O 1
ATOM 669 N N . GLY A 1 90 ? 25.431 1.309 -22.265 1.00 58.19 90 GLY A N 1
ATOM 670 C CA . GLY A 1 90 ? 26.618 1.774 -21.544 1.00 58.19 90 GLY A CA 1
ATOM 671 C C . GLY A 1 90 ? 27.903 0.997 -21.865 1.00 58.19 90 GLY A C 1
ATOM 672 O O . GLY A 1 90 ? 28.993 1.505 -21.609 1.00 58.19 90 GLY A O 1
ATOM 673 N N . GLU A 1 91 ? 27.812 -0.192 -22.475 1.00 55.06 91 GLU A N 1
ATOM 674 C CA . GLU A 1 91 ? 28.977 -0.998 -22.846 1.00 55.06 91 GLU A CA 1
ATOM 675 C C . GLU A 1 91 ? 29.223 -1.056 -24.369 1.00 55.06 91 GLU A C 1
ATOM 677 O O . GLU A 1 91 ? 28.314 -1.223 -25.176 1.00 55.06 91 GLU A O 1
ATOM 682 N N . SER A 1 92 ? 30.495 -0.980 -24.777 1.00 50.06 92 SER A N 1
ATOM 683 C CA . SER A 1 92 ? 30.945 -0.794 -26.167 1.00 50.06 92 SER A CA 1
ATOM 684 C C . SER A 1 92 ? 30.380 -1.772 -27.218 1.00 50.06 92 SER A C 1
ATOM 686 O O . SER A 1 92 ? 30.272 -2.985 -27.029 1.00 50.06 92 SER A O 1
ATOM 688 N N . ILE A 1 93 ? 30.068 -1.195 -28.382 1.00 58.75 93 ILE A N 1
ATOM 689 C CA . ILE A 1 93 ? 29.390 -1.773 -29.547 1.00 58.75 93 ILE A CA 1
ATOM 690 C C . ILE A 1 93 ? 30.398 -2.559 -30.393 1.00 58.75 93 ILE A C 1
ATOM 692 O O . ILE A 1 93 ? 31.293 -1.938 -30.948 1.00 58.75 93 ILE A O 1
ATOM 696 N N . THR A 1 94 ? 30.280 -3.882 -30.560 1.00 46.56 94 THR A N 1
ATOM 697 C CA . THR A 1 94 ? 30.818 -4.537 -31.787 1.00 46.56 94 THR A CA 1
ATOM 698 C C . THR A 1 94 ? 30.292 -5.945 -32.109 1.00 46.56 94 THR A C 1
ATOM 700 O O . THR A 1 94 ? 30.406 -6.365 -33.253 1.00 46.56 94 THR A O 1
ATOM 703 N N . SER A 1 95 ? 29.612 -6.659 -31.207 1.00 46.69 95 SER A N 1
ATOM 704 C CA . SER A 1 95 ? 28.864 -7.893 -31.571 1.00 46.69 95 SER A CA 1
ATOM 705 C C . SER A 1 95 ? 27.691 -8.211 -30.626 1.00 46.69 95 SER A C 1
ATOM 707 O O . SER A 1 95 ? 27.120 -9.300 -30.640 1.00 46.69 95 SER A O 1
ATOM 709 N N . LYS A 1 96 ? 27.310 -7.225 -29.804 1.00 52.19 96 LYS A N 1
ATOM 710 C CA . LYS A 1 96 ? 26.561 -7.400 -28.555 1.00 52.19 96 LYS A CA 1
ATOM 711 C C . LYS A 1 96 ? 25.041 -7.440 -28.674 1.00 52.19 96 LYS A C 1
ATOM 713 O O . LYS A 1 96 ? 24.418 -7.916 -27.742 1.00 52.19 96 LYS A O 1
ATOM 718 N N . ILE A 1 97 ? 24.423 -6.993 -29.770 1.00 54.75 97 ILE A N 1
ATOM 719 C CA . ILE A 1 97 ? 22.959 -6.787 -29.819 1.00 54.75 97 ILE A CA 1
ATOM 720 C C . ILE A 1 97 ? 22.191 -8.104 -29.618 1.00 54.75 97 ILE A C 1
ATOM 722 O O . ILE A 1 97 ? 21.269 -8.149 -28.822 1.00 54.75 97 ILE A O 1
ATOM 726 N N . TYR A 1 98 ? 22.574 -9.217 -30.249 1.00 55.94 98 TYR A N 1
ATOM 727 C CA . TYR A 1 98 ? 21.829 -10.470 -30.050 1.00 55.94 98 TYR A CA 1
ATOM 728 C C . TYR A 1 98 ? 21.983 -11.036 -28.628 1.00 55.94 98 TYR A C 1
ATOM 730 O O . TYR A 1 98 ? 20.987 -11.403 -28.012 1.00 55.94 98 TYR A O 1
ATOM 738 N N . HIS A 1 99 ? 23.206 -11.056 -28.086 1.00 57.41 99 HIS A N 1
ATOM 739 C CA . HIS A 1 99 ? 23.473 -11.568 -26.736 1.00 57.41 99 HIS A CA 1
ATOM 740 C C . HIS A 1 99 ? 22.915 -10.660 -25.639 1.00 57.41 99 HIS A C 1
ATOM 742 O O . HIS A 1 99 ? 22.235 -11.149 -24.753 1.00 57.41 99 HIS A O 1
ATOM 748 N N . CYS A 1 100 ? 23.086 -9.343 -25.746 1.00 57.91 100 CYS A N 1
ATOM 749 C CA . CYS A 1 100 ? 22.473 -8.370 -24.843 1.00 57.91 100 CYS A CA 1
ATOM 750 C C . CYS A 1 100 ? 20.946 -8.503 -24.820 1.00 57.91 100 CYS A C 1
ATOM 752 O O . CYS A 1 100 ? 20.334 -8.505 -23.754 1.00 57.91 100 CYS A O 1
ATOM 754 N N . PHE A 1 101 ? 20.320 -8.638 -25.992 1.00 63.62 101 PHE A N 1
ATOM 755 C CA . PHE A 1 101 ? 18.872 -8.755 -26.057 1.00 63.62 101 PHE A CA 1
ATOM 756 C C . PHE A 1 101 ? 18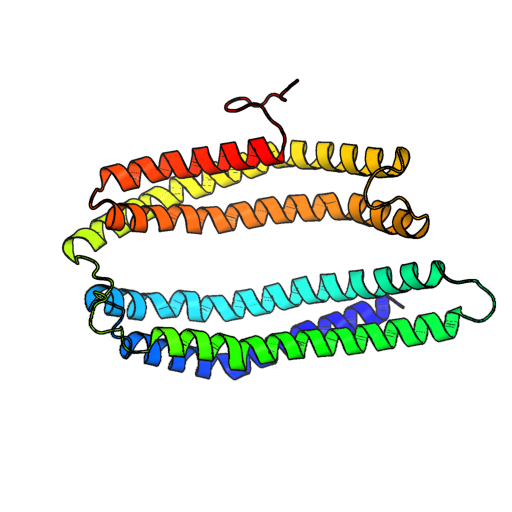.408 -10.109 -25.528 1.00 63.62 101 PHE A C 1
ATOM 758 O O . PHE A 1 101 ? 17.489 -10.139 -24.720 1.00 63.62 101 PHE A O 1
ATOM 765 N N . ALA A 1 102 ? 19.033 -11.219 -25.924 1.00 65.25 102 ALA A N 1
ATOM 766 C CA . ALA A 1 102 ? 18.684 -12.540 -25.406 1.00 65.25 102 ALA A CA 1
ATOM 767 C C . ALA A 1 102 ? 18.883 -12.625 -23.881 1.00 65.25 102 ALA A C 1
ATOM 769 O O . ALA A 1 102 ? 17.974 -13.070 -23.178 1.00 65.25 102 ALA A O 1
ATOM 770 N N . ASP A 1 103 ? 20.003 -12.119 -23.364 1.00 66.38 103 ASP A N 1
ATOM 771 C CA . ASP A 1 103 ? 20.322 -12.136 -21.935 1.00 66.38 103 ASP A CA 1
ATOM 772 C C . ASP A 1 103 ? 19.406 -11.204 -21.136 1.00 66.38 103 ASP A C 1
ATOM 774 O O . ASP A 1 103 ? 18.891 -11.617 -20.100 1.00 66.38 103 ASP A O 1
ATOM 778 N N . GLY A 1 104 ? 19.103 -10.001 -21.639 1.00 68.19 104 GLY A N 1
ATOM 779 C CA . GLY A 1 104 ? 18.153 -9.071 -21.013 1.00 68.19 104 GLY A CA 1
ATOM 780 C C . GLY A 1 104 ? 16.713 -9.603 -20.982 1.00 68.19 104 GLY A C 1
ATOM 781 O O . GLY A 1 104 ? 15.952 -9.379 -20.039 1.00 68.19 104 GLY A O 1
ATOM 782 N N . CYS A 1 105 ? 16.326 -10.367 -22.002 1.00 74.75 105 CYS A N 1
ATOM 783 C CA . CYS A 1 105 ? 15.021 -11.018 -22.077 1.00 74.75 105 CYS A CA 1
ATOM 784 C C . CYS A 1 105 ? 14.913 -12.187 -21.085 1.00 74.75 105 CYS A C 1
ATOM 786 O O . CYS A 1 105 ? 13.923 -12.302 -20.359 1.00 74.75 105 CYS A O 1
ATOM 788 N N . ILE A 1 106 ? 15.946 -13.032 -21.023 1.00 78.94 106 ILE A N 1
ATOM 789 C CA . ILE A 1 106 ? 16.028 -14.161 -20.087 1.00 78.94 106 ILE A CA 1
ATOM 790 C C . ILE A 1 106 ? 16.131 -13.664 -18.641 1.00 78.94 106 ILE A C 1
ATOM 792 O O . ILE A 1 106 ? 15.499 -14.245 -17.756 1.00 78.94 106 ILE A O 1
ATOM 796 N N . SER A 1 107 ? 16.888 -12.594 -18.383 1.00 80.12 107 SER A N 1
ATOM 797 C CA . SER A 1 107 ? 17.014 -12.001 -17.050 1.00 80.12 107 SER A CA 1
ATOM 798 C C . SER A 1 107 ? 15.690 -11.407 -16.574 1.00 80.12 107 SER A C 1
ATOM 800 O O . SER A 1 107 ? 15.288 -11.685 -15.448 1.00 80.12 107 SER A O 1
ATOM 802 N N . THR A 1 108 ? 14.954 -10.702 -17.441 1.00 83.81 108 THR A N 1
ATOM 803 C CA . THR A 1 108 ? 13.616 -10.180 -17.112 1.00 83.81 108 THR A CA 1
ATOM 804 C C . THR A 1 108 ? 12.636 -11.314 -16.806 1.00 83.81 108 THR A C 1
ATOM 806 O O . THR A 1 108 ? 11.866 -11.236 -15.849 1.00 83.81 108 THR A O 1
ATOM 809 N N . LEU A 1 109 ? 12.679 -12.402 -17.582 1.00 86.50 109 LEU A N 1
ATOM 810 C CA . LEU A 1 109 ? 11.826 -13.566 -17.347 1.00 86.50 109 LEU A CA 1
ATOM 811 C C . LEU A 1 109 ? 12.144 -14.228 -15.999 1.00 86.50 109 LEU A C 1
ATOM 813 O O . LEU A 1 109 ? 11.237 -14.490 -15.211 1.00 86.50 109 LEU A O 1
ATOM 817 N N . LYS A 1 110 ? 13.430 -14.437 -15.692 1.00 88.00 110 LYS A N 1
ATOM 818 C CA . LYS A 1 110 ? 13.866 -14.938 -14.379 1.00 88.00 110 LYS A CA 1
ATOM 819 C C . LYS A 1 110 ? 13.436 -14.002 -13.253 1.00 88.00 110 LYS A C 1
ATOM 821 O O . LYS A 1 110 ? 12.891 -14.481 -12.267 1.00 88.00 110 LYS A O 1
ATOM 826 N N . GLY A 1 111 ? 13.615 -12.694 -13.430 1.00 87.75 111 GLY A N 1
ATOM 827 C CA . GLY A 1 111 ? 13.181 -11.674 -12.481 1.00 87.75 111 GLY A CA 1
ATOM 828 C C . GLY A 1 111 ? 11.680 -11.739 -12.208 1.00 87.75 111 GLY A C 1
ATOM 829 O O . GLY A 1 111 ? 11.271 -11.707 -11.054 1.00 87.75 111 GLY A O 1
ATOM 830 N N . SER A 1 112 ? 10.859 -11.958 -13.239 1.00 90.44 112 SER A N 1
ATOM 831 C CA . SER A 1 112 ? 9.413 -12.141 -13.071 1.00 90.44 112 SER A CA 1
ATOM 832 C C . SER A 1 112 ? 9.057 -13.377 -12.236 1.00 90.44 112 SER A C 1
ATOM 834 O O . SER A 1 112 ? 8.179 -13.307 -11.379 1.00 90.44 112 SER A O 1
ATOM 836 N N . CYS A 1 113 ? 9.781 -14.488 -12.409 1.00 92.25 113 CYS A N 1
ATOM 837 C CA . CYS A 1 113 ? 9.620 -15.673 -11.566 1.00 92.25 113 CYS A CA 1
ATOM 838 C C . CYS A 1 113 ? 10.080 -15.417 -10.124 1.00 92.25 113 CYS A C 1
ATOM 840 O O . CYS A 1 113 ? 9.448 -15.913 -9.194 1.00 92.25 113 CYS A O 1
ATOM 842 N N . THR A 1 114 ? 11.151 -14.641 -9.929 1.00 93.31 114 THR A N 1
ATOM 843 C CA . THR A 1 114 ? 11.602 -14.218 -8.596 1.00 93.31 114 THR A CA 1
ATOM 844 C C . THR A 1 114 ? 10.546 -13.361 -7.906 1.00 93.31 114 THR A C 1
ATOM 846 O O . THR A 1 114 ? 10.223 -13.645 -6.765 1.00 93.31 114 THR A O 1
ATOM 849 N N . VAL A 1 115 ? 9.913 -12.409 -8.604 1.00 92.06 115 VAL A N 1
ATOM 850 C CA . VAL A 1 115 ? 8.814 -11.595 -8.044 1.00 92.06 115 VAL A CA 1
ATOM 851 C C . VAL A 1 115 ? 7.669 -12.475 -7.533 1.00 92.06 115 VAL A C 1
ATOM 853 O O . VAL A 1 115 ? 7.172 -12.261 -6.429 1.00 92.06 115 VAL A O 1
ATOM 856 N N . VAL A 1 116 ? 7.266 -13.489 -8.307 1.00 95.25 116 VAL A N 1
ATOM 857 C CA . VAL A 1 116 ? 6.223 -14.437 -7.876 1.00 95.25 116 VAL A CA 1
ATOM 858 C C . VAL A 1 116 ? 6.686 -15.256 -6.673 1.00 95.25 116 VAL A C 1
ATOM 860 O O . VAL A 1 116 ? 5.908 -15.494 -5.749 1.00 95.25 116 VAL A O 1
ATOM 863 N N . ARG A 1 117 ? 7.951 -15.686 -6.660 1.00 95.00 117 ARG A N 1
ATOM 864 C CA . ARG A 1 117 ? 8.533 -16.432 -5.542 1.00 95.00 117 ARG A CA 1
ATOM 865 C C . ARG A 1 117 ? 8.586 -15.597 -4.265 1.00 95.00 117 ARG A C 1
ATOM 867 O O . ARG A 1 117 ? 8.133 -16.082 -3.240 1.00 95.00 117 ARG A O 1
ATOM 874 N N . ASP A 1 118 ? 9.050 -14.356 -4.332 1.00 94.50 118 ASP A N 1
ATOM 875 C CA . ASP A 1 118 ? 9.129 -13.455 -3.178 1.00 94.50 118 ASP A CA 1
ATOM 876 C C . ASP A 1 118 ? 7.732 -13.171 -2.611 1.00 94.50 118 ASP A C 1
ATOM 878 O O . ASP A 1 118 ? 7.520 -13.194 -1.399 1.00 94.50 118 ASP A O 1
ATOM 882 N N . PHE A 1 119 ? 6.745 -12.972 -3.490 1.00 93.62 119 PHE A N 1
ATOM 883 C CA . PHE A 1 119 ? 5.348 -12.837 -3.085 1.00 93.62 119 PHE A CA 1
ATOM 884 C C . PHE A 1 119 ? 4.812 -14.118 -2.426 1.00 93.62 119 PHE A C 1
ATOM 886 O O . PHE A 1 119 ? 4.116 -14.061 -1.411 1.00 93.62 119 PHE A O 1
ATOM 893 N N . THR A 1 120 ? 5.174 -15.283 -2.968 1.00 94.62 120 THR A N 1
ATOM 894 C CA . THR A 1 120 ? 4.839 -16.589 -2.386 1.00 94.62 120 THR A CA 1
ATOM 895 C C . THR A 1 120 ? 5.441 -16.737 -0.993 1.00 94.62 120 THR A C 1
ATOM 897 O O . THR A 1 120 ? 4.711 -17.056 -0.057 1.00 94.62 120 THR A O 1
ATOM 900 N N . ASP A 1 121 ? 6.732 -16.448 -0.836 1.00 94.12 121 ASP A N 1
ATOM 901 C CA . ASP A 1 121 ? 7.448 -16.542 0.436 1.00 94.12 121 ASP A CA 1
ATOM 902 C C . ASP A 1 121 ? 6.844 -15.582 1.474 1.00 94.12 121 ASP A C 1
ATOM 904 O O . ASP A 1 121 ? 6.617 -15.976 2.619 1.00 94.12 121 ASP A O 1
ATOM 908 N N . PHE A 1 122 ? 6.468 -14.363 1.076 1.00 93.44 122 PHE A N 1
ATOM 909 C CA . PHE A 1 122 ? 5.742 -13.432 1.943 1.00 93.44 122 PHE A CA 1
ATOM 910 C C . PHE A 1 122 ? 4.394 -14.007 2.413 1.00 93.44 122 PHE A C 1
ATOM 912 O O . PHE A 1 122 ? 4.086 -13.997 3.610 1.00 93.44 122 PHE A O 1
ATOM 919 N N . CYS A 1 123 ? 3.589 -14.547 1.493 1.00 92.25 123 CYS A N 1
ATOM 920 C CA . CYS A 1 123 ? 2.282 -15.116 1.821 1.00 92.25 123 CYS A CA 1
ATOM 921 C C . CYS A 1 123 ? 2.372 -16.409 2.651 1.00 92.25 123 CYS A C 1
ATOM 923 O O . CYS A 1 123 ? 1.486 -16.659 3.468 1.00 92.25 123 CYS A O 1
ATOM 925 N N . PHE A 1 124 ? 3.409 -17.226 2.466 1.00 92.38 124 PHE A N 1
ATOM 926 C CA . PHE A 1 124 ? 3.595 -18.483 3.202 1.00 92.38 124 PHE A CA 1
ATOM 927 C C . PHE A 1 124 ? 4.302 -18.316 4.545 1.00 92.38 124 PHE A C 1
ATOM 929 O O . PHE A 1 124 ? 4.011 -19.067 5.473 1.00 92.38 124 PHE A O 1
ATOM 936 N N . HIS A 1 125 ? 5.231 -17.370 4.667 1.00 91.94 125 HIS A N 1
ATOM 937 C CA . HIS A 1 125 ? 6.073 -17.253 5.856 1.00 91.94 125 HIS A CA 1
ATOM 938 C C . HIS A 1 125 ? 5.783 -15.986 6.644 1.00 91.94 125 HIS A C 1
ATOM 940 O O . HIS A 1 125 ? 5.409 -16.073 7.812 1.00 91.94 125 HIS A O 1
ATOM 946 N N . SER A 1 126 ? 5.902 -14.812 6.022 1.00 92.94 126 SER A N 1
ATOM 947 C CA . SER A 1 126 ? 5.733 -13.539 6.732 1.00 92.94 126 SER A CA 1
ATOM 948 C C . SER A 1 126 ? 4.319 -13.375 7.283 1.00 92.94 126 SER A C 1
ATOM 950 O O . SER A 1 126 ? 4.150 -12.976 8.432 1.00 92.94 126 SER A O 1
ATOM 952 N N . TYR A 1 127 ? 3.306 -13.738 6.493 1.00 90.62 127 TYR A N 1
ATOM 953 C CA . TYR A 1 127 ? 1.912 -13.652 6.920 1.00 90.62 127 TYR A CA 1
ATOM 954 C C . TYR A 1 127 ? 1.618 -14.540 8.134 1.00 90.62 127 TYR A C 1
ATOM 956 O O . TYR A 1 127 ? 1.097 -14.067 9.141 1.00 90.62 127 TYR A O 1
ATOM 964 N N . PHE A 1 128 ? 1.962 -15.828 8.050 1.00 91.75 128 PHE A N 1
ATOM 965 C CA . PHE A 1 128 ? 1.699 -16.773 9.133 1.00 91.75 128 PHE A CA 1
ATOM 966 C C . PHE A 1 128 ? 2.502 -16.421 10.386 1.00 91.75 128 PHE A C 1
ATOM 968 O O . PHE A 1 128 ? 1.926 -16.397 11.465 1.00 91.75 128 PHE A O 1
ATOM 975 N N . SER A 1 129 ? 3.772 -16.028 10.238 1.00 92.12 129 SER A N 1
ATOM 976 C CA . SER A 1 129 ? 4.603 -15.573 11.359 1.00 92.12 129 SER A CA 1
ATOM 977 C C . SER A 1 129 ? 3.998 -14.369 12.082 1.00 92.12 129 SER A C 1
ATOM 979 O O . SER A 1 129 ? 3.963 -14.351 13.308 1.00 92.12 129 SER A O 1
ATOM 981 N N . TYR A 1 130 ? 3.495 -13.376 11.343 1.00 89.06 130 TYR A N 1
ATOM 982 C CA . TYR A 1 130 ? 2.829 -12.215 11.937 1.00 89.06 130 TYR A CA 1
ATOM 983 C C . TYR A 1 130 ? 1.553 -12.615 12.693 1.00 89.06 130 TYR A C 1
ATOM 985 O O . TYR A 1 130 ? 1.283 -12.147 13.800 1.00 89.06 130 TYR A O 1
ATOM 993 N N . MET A 1 131 ? 0.758 -13.512 12.104 1.00 90.56 131 MET A N 1
ATOM 994 C CA . MET A 1 131 ? -0.457 -14.016 12.741 1.00 90.56 131 MET A CA 1
ATOM 995 C C . MET A 1 131 ? -0.165 -14.866 13.982 1.00 90.56 131 MET A C 1
ATOM 997 O O . MET A 1 131 ? -0.946 -14.841 14.936 1.00 90.56 131 MET A O 1
ATOM 1001 N N . ASP A 1 132 ? 0.942 -15.601 13.982 1.00 88.25 132 ASP A N 1
ATOM 1002 C CA . ASP A 1 132 ? 1.389 -16.407 15.115 1.00 88.25 132 ASP A CA 1
ATOM 1003 C C . ASP A 1 132 ? 1.802 -15.519 16.278 1.00 88.25 132 ASP A C 1
ATOM 1005 O O . ASP A 1 132 ? 1.286 -15.714 17.379 1.00 88.25 132 ASP A O 1
ATOM 1009 N N . GLU A 1 133 ? 2.595 -14.480 16.015 1.00 87.12 133 GLU A N 1
ATOM 1010 C CA . GLU A 1 133 ? 2.979 -13.467 17.003 1.00 87.12 133 GLU A CA 1
ATOM 1011 C C . GLU A 1 133 ? 1.751 -12.775 17.622 1.00 87.12 133 GLU A C 1
ATOM 1013 O O . GLU A 1 133 ? 1.687 -12.544 18.831 1.00 87.12 133 GLU A O 1
ATOM 1018 N N . LEU A 1 134 ? 0.714 -12.498 16.822 1.00 83.25 134 LEU A N 1
ATOM 1019 C CA . LEU A 1 134 ? -0.551 -11.960 17.336 1.00 83.25 134 LEU A CA 1
ATOM 1020 C C . LEU A 1 134 ? -1.259 -12.941 18.290 1.00 83.25 134 LEU A C 1
ATOM 1022 O O . LEU A 1 134 ? -1.981 -12.516 19.202 1.00 83.25 134 LEU A O 1
ATOM 1026 N N . SER A 1 135 ? -1.088 -14.246 18.071 1.00 83.75 135 SER A N 1
ATOM 1027 C CA . SER A 1 135 ? -1.690 -15.316 18.873 1.00 83.75 135 SER A CA 1
ATOM 1028 C C . SER A 1 135 ? -0.879 -15.692 20.119 1.00 83.75 135 SER A C 1
ATOM 1030 O O . SER A 1 135 ? -1.417 -16.381 20.994 1.00 83.75 135 SER A O 1
ATOM 1032 N N . GLU A 1 136 ? 0.380 -15.253 20.207 1.00 80.81 136 GLU A N 1
ATOM 1033 C CA . GLU A 1 136 ? 1.271 -15.539 21.330 1.00 80.81 136 GLU A CA 1
ATOM 1034 C C . GLU A 1 136 ? 0.778 -14.921 22.644 1.00 80.81 136 GLU A C 1
ATOM 1036 O O . GLU A 1 136 ? 0.075 -13.902 22.688 1.00 80.81 136 GLU A O 1
ATOM 1041 N N . GLU A 1 137 ? 1.141 -15.580 23.747 1.00 66.62 137 GLU A N 1
ATOM 1042 C CA . GLU A 1 137 ? 0.814 -15.105 25.085 1.00 66.62 137 GLU A CA 1
ATOM 1043 C C . GLU A 1 137 ? 1.583 -13.824 25.408 1.00 66.62 137 GLU A C 1
ATOM 1045 O O . GLU A 1 137 ? 2.740 -13.647 25.035 1.00 66.62 137 GLU A O 1
ATOM 1050 N N . ILE A 1 138 ? 0.908 -12.915 26.106 1.00 65.94 138 ILE A N 1
ATOM 1051 C CA . ILE A 1 138 ? 1.525 -11.695 26.610 1.00 65.94 138 ILE A CA 1
ATOM 1052 C C . ILE A 1 138 ? 2.464 -12.058 27.767 1.00 65.94 138 ILE A C 1
ATOM 1054 O O . ILE A 1 138 ? 2.131 -12.930 28.575 1.00 65.94 138 ILE A O 1
ATOM 1058 N N . TYR A 1 139 ? 3.600 -11.364 27.883 1.00 63.62 139 TYR A N 1
ATOM 1059 C CA . TYR A 1 139 ? 4.405 -11.385 29.104 1.00 63.62 139 TYR A CA 1
ATOM 1060 C C . TYR A 1 139 ? 3.536 -11.027 30.327 1.00 63.62 139 TYR A C 1
ATOM 1062 O O . TYR A 1 139 ? 2.625 -10.207 30.212 1.00 63.62 139 TYR A O 1
ATOM 1070 N N . PRO A 1 140 ? 3.804 -11.608 31.511 1.00 57.28 140 PRO A N 1
ATOM 1071 C CA . PRO A 1 140 ? 2.929 -11.497 32.684 1.00 57.28 140 PRO A CA 1
ATOM 1072 C C . PRO A 1 140 ? 2.639 -10.059 33.160 1.00 57.28 140 PRO A C 1
ATOM 1074 O O . PRO A 1 140 ? 1.667 -9.860 33.886 1.00 57.28 140 PRO A O 1
ATOM 1077 N N . ASP A 1 141 ? 3.429 -9.070 32.731 1.00 60.06 141 ASP A N 1
ATOM 1078 C CA . ASP A 1 141 ? 3.321 -7.667 33.148 1.00 60.06 141 ASP A CA 1
ATOM 1079 C C . ASP A 1 141 ? 2.601 -6.744 32.143 1.00 60.06 141 ASP A C 1
ATOM 1081 O O . ASP A 1 141 ? 2.342 -5.579 32.457 1.00 60.06 141 ASP A O 1
ATOM 1085 N N . GLU A 1 142 ? 2.251 -7.221 30.944 1.00 66.12 142 GLU A N 1
ATOM 1086 C CA . GLU A 1 142 ? 1.605 -6.395 29.917 1.00 66.12 142 GLU A CA 1
ATOM 1087 C C . GLU A 1 142 ? 0.087 -6.645 29.879 1.00 66.12 142 GLU A C 1
ATOM 1089 O O . GLU A 1 142 ? -0.414 -7.771 29.841 1.00 66.12 142 GLU A O 1
ATOM 1094 N N . LYS A 1 143 ? -0.678 -5.553 29.981 1.00 66.19 143 LYS A N 1
ATOM 1095 C CA . LYS A 1 143 ? -2.140 -5.605 30.058 1.00 66.19 143 LYS A CA 1
ATOM 1096 C C . LYS A 1 143 ? -2.725 -5.795 28.657 1.00 66.19 143 LYS A C 1
ATOM 1098 O O . LYS A 1 143 ? -2.256 -5.146 27.723 1.00 66.19 143 LYS A O 1
ATOM 1103 N N . PRO A 1 144 ? -3.773 -6.621 28.499 1.00 66.69 144 PRO A N 1
ATOM 1104 C CA . PRO A 1 144 ? -4.452 -6.761 27.219 1.00 66.69 144 PRO A CA 1
ATOM 1105 C C . PRO A 1 144 ? -5.007 -5.414 26.739 1.00 66.69 144 PRO A C 1
ATOM 1107 O O . PRO A 1 144 ? -5.397 -4.560 27.538 1.00 66.69 144 PRO A O 1
ATOM 1110 N N . ILE A 1 145 ? -5.080 -5.241 25.419 1.00 67.44 145 ILE A N 1
ATOM 1111 C CA . ILE A 1 145 ? -5.698 -4.070 24.794 1.00 67.44 145 ILE A CA 1
ATOM 1112 C C . ILE A 1 145 ? -7.208 -4.161 25.033 1.00 67.44 145 ILE A C 1
ATOM 1114 O O . ILE A 1 145 ? -7.936 -4.893 24.351 1.00 67.44 145 ILE A O 1
ATOM 1118 N N . GLU A 1 146 ? -7.683 -3.442 26.045 1.00 67.00 146 GLU A N 1
ATOM 1119 C CA . GLU A 1 146 ? -9.081 -3.431 26.461 1.00 67.00 146 GLU A CA 1
ATOM 1120 C C . GLU A 1 146 ? -9.829 -2.224 25.891 1.00 67.00 146 GLU A C 1
ATOM 1122 O O . GLU A 1 146 ? -9.648 -1.083 26.314 1.00 67.00 146 GLU A O 1
ATOM 1127 N N . VAL A 1 147 ? -10.757 -2.489 24.971 1.00 66.06 147 VAL A N 1
ATOM 1128 C CA . VAL A 1 147 ? -11.713 -1.480 24.504 1.00 66.06 147 VAL A CA 1
ATOM 1129 C C . VAL A 1 147 ? -12.962 -1.521 25.381 1.00 66.06 147 VAL A C 1
ATOM 1131 O O . VAL A 1 147 ? -13.667 -2.531 25.434 1.00 66.06 147 VAL A O 1
ATOM 1134 N N . LYS A 1 148 ? -13.277 -0.407 26.054 1.00 68.31 148 LYS A N 1
ATOM 1135 C CA . LYS A 1 148 ? -14.521 -0.260 26.828 1.00 68.31 148 LYS A CA 1
ATOM 1136 C C . LYS A 1 148 ? -15.728 -0.345 25.881 1.00 68.31 148 LYS A C 1
ATOM 1138 O O . LYS A 1 148 ? -15.899 0.518 25.019 1.00 68.31 148 LYS A O 1
ATOM 1143 N N . LEU A 1 149 ? -16.611 -1.334 26.082 1.00 66.31 149 LEU A N 1
ATOM 1144 C CA . LEU A 1 149 ? -17.822 -1.547 25.263 1.00 66.31 149 LEU A CA 1
ATOM 1145 C C . LEU A 1 149 ? -18.703 -0.288 25.174 1.00 66.31 149 LEU A C 1
ATOM 1147 O O . LEU A 1 149 ? -19.287 -0.005 24.134 1.00 66.31 149 LEU A O 1
ATOM 1151 N N . SER A 1 150 ? -18.758 0.499 26.250 1.00 71.19 150 SER A N 1
ATOM 1152 C CA . SER A 1 150 ? -19.547 1.733 26.322 1.00 71.19 150 SER A CA 1
ATOM 1153 C C . SER A 1 150 ? -19.082 2.829 25.359 1.00 71.19 150 SER A C 1
ATOM 1155 O O . SER A 1 150 ? -19.862 3.725 25.046 1.00 71.19 150 SER A O 1
ATOM 1157 N N . LYS A 1 151 ? -17.833 2.775 24.881 1.00 74.06 151 LYS A N 1
ATOM 1158 C CA . LYS A 1 151 ? -17.235 3.787 23.995 1.00 74.06 151 LYS A CA 1
ATOM 1159 C C . LYS A 1 151 ? -17.259 3.384 22.525 1.00 74.06 151 LYS A C 1
ATOM 1161 O O . LYS A 1 151 ? -17.170 4.251 21.662 1.00 74.06 151 LYS A O 1
ATOM 1166 N N . LEU A 1 152 ? -17.462 2.101 22.239 1.00 79.69 152 LEU A N 1
ATOM 1167 C CA . LEU A 1 152 ? -17.540 1.554 20.884 1.00 79.69 152 LEU A CA 1
ATOM 1168 C C . LEU A 1 152 ? -18.600 2.266 20.010 1.00 79.69 152 LEU A C 1
ATOM 1170 O O . LEU A 1 152 ? -18.268 2.640 18.885 1.00 79.69 152 LEU A O 1
ATOM 1174 N N . PRO A 1 153 ? -19.817 2.578 20.513 1.00 82.81 153 PRO A N 1
ATOM 1175 C CA . PRO A 1 153 ? -20.796 3.358 19.754 1.00 82.81 153 PRO A CA 1
ATOM 1176 C C . PRO A 1 153 ? -20.293 4.764 19.416 1.00 82.81 153 PRO A C 1
ATOM 1178 O O . PRO A 1 153 ? -20.516 5.247 18.311 1.00 82.81 153 PRO A O 1
ATOM 1181 N N . SER A 1 154 ? -19.583 5.413 20.345 1.00 84.94 154 SER A N 1
ATOM 1182 C CA . SER A 1 154 ? -18.989 6.733 20.120 1.00 84.94 154 SER A CA 1
ATOM 1183 C C . SER A 1 154 ? -17.871 6.684 19.077 1.00 84.94 154 SER A C 1
ATOM 1185 O O . SER A 1 154 ? -17.832 7.554 18.214 1.00 84.94 154 SER A O 1
ATOM 1187 N N . CYS A 1 155 ? -17.008 5.664 19.101 1.00 86.19 155 CYS A N 1
ATOM 1188 C CA . CYS A 1 155 ? -15.964 5.458 18.090 1.00 86.19 155 CYS A CA 1
ATOM 1189 C C . CYS A 1 155 ? -16.558 5.256 16.688 1.00 86.19 155 CYS A C 1
ATOM 1191 O O . CYS A 1 155 ? -16.109 5.890 15.731 1.00 86.19 155 CYS A O 1
ATOM 1193 N N . ILE A 1 156 ? -17.594 4.414 16.575 1.00 87.25 156 ILE A N 1
ATOM 1194 C CA . ILE A 1 156 ? -18.308 4.183 15.311 1.00 87.25 156 ILE A CA 1
ATOM 1195 C C . ILE A 1 156 ? -18.959 5.482 14.829 1.00 87.25 156 ILE A C 1
ATOM 1197 O O . ILE A 1 156 ? -18.820 5.832 13.661 1.00 87.25 156 ILE A O 1
ATOM 1201 N N . LEU A 1 157 ? -19.628 6.222 15.720 1.00 90.19 157 LEU A N 1
ATOM 1202 C CA . LEU A 1 157 ? -20.296 7.475 15.371 1.00 90.19 157 LEU A CA 1
ATOM 1203 C C . LEU A 1 157 ? -19.309 8.515 14.822 1.00 90.19 157 LEU A C 1
ATOM 1205 O O . LEU A 1 157 ? -19.583 9.100 13.779 1.00 90.19 157 LEU A O 1
ATOM 1209 N N . VAL A 1 158 ? -18.161 8.728 15.482 1.00 93.50 158 VAL A N 1
ATOM 1210 C CA . VAL A 1 158 ? -17.138 9.668 14.983 1.00 93.50 158 VAL A CA 1
ATOM 1211 C C . VAL A 1 158 ? -16.593 9.208 13.636 1.00 93.50 158 VAL A C 1
ATOM 1213 O O . VAL A 1 158 ? -16.533 10.015 12.719 1.00 93.50 158 VAL A O 1
ATOM 1216 N N . SER A 1 159 ? -16.288 7.919 13.477 1.00 90.88 159 SER A N 1
ATOM 1217 C CA . SER A 1 159 ? -15.772 7.387 12.206 1.00 90.88 159 SER A CA 1
ATOM 1218 C C . SER A 1 159 ? -16.766 7.587 11.053 1.00 90.88 159 SER A C 1
ATOM 1220 O O . SER A 1 159 ? -16.381 7.979 9.955 1.00 90.88 159 SER A O 1
ATOM 1222 N N . LEU A 1 160 ? -18.064 7.377 11.305 1.00 92.44 160 LEU A N 1
ATOM 1223 C CA . LEU A 1 160 ? -19.129 7.614 10.323 1.00 92.44 160 LEU A CA 1
ATOM 1224 C C . LEU A 1 160 ? -19.301 9.096 9.970 1.00 92.44 160 LEU A C 1
ATOM 1226 O O . LEU A 1 160 ? -19.700 9.400 8.851 1.00 92.44 160 LEU A O 1
ATOM 1230 N N . LEU A 1 161 ? -19.009 10.007 10.902 1.00 93.94 161 LEU A N 1
ATOM 1231 C CA . LEU A 1 161 ? -18.999 11.450 10.649 1.00 93.94 161 LEU A CA 1
ATOM 1232 C C . LEU A 1 161 ? -17.718 11.909 9.940 1.00 93.94 161 LEU A C 1
ATOM 1234 O O . LEU A 1 161 ? -17.777 12.847 9.151 1.00 93.94 161 LEU A O 1
ATOM 1238 N N . ALA A 1 162 ? -16.587 11.247 10.188 1.00 93.81 162 ALA A N 1
ATOM 1239 C CA . ALA A 1 162 ? -15.297 11.567 9.587 1.00 93.81 162 ALA A CA 1
ATOM 1240 C C . ALA A 1 162 ? -15.262 11.245 8.090 1.00 93.81 162 ALA A C 1
ATOM 1242 O O . ALA A 1 162 ? -14.830 12.073 7.300 1.00 93.81 162 ALA A O 1
ATOM 1243 N N . ILE A 1 163 ? -15.788 10.087 7.671 1.00 93.62 163 ILE A N 1
ATOM 1244 C CA . ILE A 1 163 ? -15.788 9.655 6.259 1.00 93.62 163 ILE A CA 1
ATOM 1245 C C . ILE A 1 163 ? -16.364 10.719 5.298 1.00 93.62 163 ILE A C 1
ATOM 1247 O O . ILE A 1 163 ? -15.678 11.069 4.338 1.00 93.62 163 ILE A O 1
ATOM 1251 N N . PRO A 1 164 ? -17.579 11.271 5.503 1.00 94.56 164 PRO A N 1
ATOM 1252 C CA . PRO A 1 164 ? -18.138 12.281 4.604 1.00 94.56 164 PRO A CA 1
ATOM 1253 C C . PRO A 1 164 ? -17.441 13.646 4.684 1.00 94.56 164 PRO A C 1
ATOM 1255 O O . PRO A 1 164 ? -17.780 14.523 3.896 1.00 94.56 164 PRO A O 1
ATOM 1258 N N . VAL A 1 165 ? -16.504 13.851 5.613 1.00 93.88 165 VAL A N 1
ATOM 1259 C CA . VAL A 1 165 ? -15.717 15.085 5.739 1.00 93.88 165 VAL A CA 1
ATOM 1260 C C . VAL A 1 165 ? -14.334 14.882 5.124 1.00 93.88 165 VAL A C 1
ATOM 1262 O O . VAL A 1 165 ? -13.983 15.559 4.159 1.00 93.88 165 VAL A O 1
ATOM 1265 N N . ASP A 1 166 ? -13.583 13.902 5.617 1.00 93.50 166 ASP A N 1
ATOM 1266 C CA . ASP A 1 166 ? -12.194 13.659 5.234 1.00 93.50 166 ASP A CA 1
ATOM 1267 C C . ASP A 1 166 ? -12.086 13.222 3.776 1.00 93.50 166 ASP A C 1
ATOM 1269 O O . ASP A 1 166 ? -11.294 13.792 3.030 1.00 93.50 166 ASP A O 1
ATOM 1273 N N . VAL A 1 167 ? -12.917 12.270 3.329 1.00 94.00 167 VAL A N 1
ATOM 1274 C CA . VAL A 1 167 ? -12.847 11.741 1.956 1.00 94.00 167 VAL A CA 1
ATOM 1275 C C . VAL A 1 167 ? -13.011 12.846 0.907 1.00 94.00 167 VAL A C 1
ATOM 1277 O O . VAL A 1 167 ? -12.116 12.987 0.067 1.00 94.00 167 VAL A O 1
ATOM 1280 N N . PRO A 1 168 ? -14.083 13.664 0.910 1.00 94.56 168 PRO A N 1
ATOM 1281 C CA . PRO A 1 168 ? -14.224 14.710 -0.096 1.00 94.56 168 PRO A CA 1
ATOM 1282 C C . PRO A 1 168 ? -13.197 15.833 0.060 1.00 94.56 168 PRO A C 1
ATOM 1284 O O . PRO A 1 168 ? -12.691 16.303 -0.957 1.00 94.56 168 PRO A O 1
ATOM 1287 N N . ILE A 1 169 ? -12.862 16.260 1.284 1.00 94.69 169 ILE A N 1
ATOM 1288 C CA . ILE A 1 169 ? -11.939 17.387 1.485 1.00 94.69 169 ILE A CA 1
ATOM 1289 C C . ILE A 1 169 ? -10.512 17.006 1.082 1.00 94.69 169 ILE A C 1
ATOM 1291 O O . ILE A 1 169 ? -9.896 17.720 0.293 1.00 94.69 169 ILE A O 1
ATOM 1295 N N . ILE A 1 170 ? -10.000 15.864 1.550 1.00 94.31 170 ILE A N 1
ATOM 1296 C CA . ILE A 1 170 ? -8.656 15.375 1.201 1.00 94.31 170 ILE A CA 1
ATOM 1297 C C . ILE A 1 170 ? -8.556 15.131 -0.306 1.00 94.31 170 ILE A C 1
ATOM 1299 O O . ILE A 1 170 ? -7.584 15.542 -0.940 1.00 94.31 170 ILE A O 1
ATOM 1303 N N . THR A 1 171 ? -9.586 14.534 -0.911 1.00 94.06 171 THR A N 1
ATOM 1304 C CA . THR A 1 171 ? -9.611 14.309 -2.364 1.00 94.06 171 THR A CA 1
ATOM 1305 C C . THR A 1 171 ? -9.641 15.627 -3.139 1.00 94.06 171 THR A C 1
ATOM 1307 O O . THR A 1 171 ? -8.919 15.771 -4.125 1.00 94.06 171 THR A O 1
ATOM 1310 N N . ALA A 1 172 ? -10.423 16.616 -2.697 1.00 94.06 172 ALA A N 1
ATOM 1311 C CA . ALA A 1 172 ? -10.462 17.938 -3.320 1.00 94.06 172 ALA A CA 1
ATOM 1312 C C . ALA A 1 172 ? -9.111 18.663 -3.215 1.00 94.06 172 ALA A C 1
ATOM 1314 O O . ALA A 1 172 ? -8.650 19.228 -4.207 1.00 94.06 172 ALA A O 1
ATOM 1315 N N . LEU A 1 173 ? -8.446 18.597 -2.056 1.00 92.81 173 LEU A N 1
ATOM 1316 C CA . LEU A 1 173 ? -7.098 19.140 -1.862 1.00 92.81 173 LEU A CA 1
ATOM 1317 C C . LEU A 1 173 ? -6.080 18.452 -2.777 1.00 92.81 173 LEU A C 1
ATOM 1319 O O . LEU A 1 173 ? -5.300 19.131 -3.444 1.00 92.81 173 LEU A O 1
ATOM 1323 N N . ALA A 1 174 ? -6.117 17.120 -2.864 1.00 93.50 174 ALA A N 1
ATOM 1324 C CA . ALA A 1 174 ? -5.240 16.355 -3.744 1.00 93.50 174 ALA A CA 1
ATOM 1325 C C . ALA A 1 174 ? -5.451 16.732 -5.221 1.00 93.50 174 ALA A C 1
ATOM 1327 O O . ALA A 1 174 ? -4.482 16.977 -5.940 1.00 93.50 174 ALA A O 1
ATOM 1328 N N . LEU A 1 175 ? -6.706 16.858 -5.668 1.00 93.75 175 LEU A N 1
ATOM 1329 C CA . LEU A 1 175 ? -7.038 17.292 -7.028 1.00 93.75 175 LEU A CA 1
ATOM 1330 C C . LEU A 1 175 ? -6.570 18.724 -7.304 1.00 93.75 175 LEU A C 1
ATOM 1332 O O . LEU A 1 175 ? -5.969 18.972 -8.349 1.00 93.75 175 LEU A O 1
ATOM 1336 N N . TRP A 1 176 ? -6.783 19.647 -6.366 1.00 91.94 176 TRP A N 1
ATOM 1337 C CA . TRP A 1 176 ? -6.360 21.044 -6.492 1.00 91.94 176 TRP A CA 1
ATOM 1338 C C . TRP A 1 176 ? -4.836 21.202 -6.550 1.00 91.94 176 TRP A C 1
ATOM 1340 O O . TRP A 1 176 ? -4.325 22.013 -7.322 1.00 91.94 176 TRP A O 1
ATOM 1350 N N . LYS A 1 177 ? -4.098 20.411 -5.764 1.00 90.31 177 LYS A N 1
ATOM 1351 C CA . LYS A 1 177 ? -2.628 20.443 -5.710 1.00 90.31 177 LYS A CA 1
ATOM 1352 C C . LYS A 1 177 ? -1.960 19.638 -6.829 1.00 90.31 177 LYS A C 1
ATOM 1354 O O . LYS A 1 177 ? -0.814 19.920 -7.182 1.00 90.31 177 LYS A O 1
ATOM 1359 N N . SER A 1 178 ? -2.673 18.692 -7.443 1.00 92.12 178 SER A N 1
ATOM 1360 C CA . SER A 1 178 ? -2.163 17.864 -8.544 1.00 92.12 178 SER A CA 1
ATOM 1361 C C . SER A 1 178 ? -1.572 18.642 -9.738 1.00 92.12 178 SER A C 1
ATOM 1363 O O . SER A 1 178 ? -0.476 18.269 -10.167 1.00 92.12 178 SER A O 1
ATOM 1365 N N . PRO A 1 179 ? -2.167 19.742 -10.263 1.00 90.12 179 PRO A N 1
ATOM 1366 C CA . PRO A 1 179 ? -1.542 20.509 -11.343 1.00 90.12 179 PRO A CA 1
ATOM 1367 C C . PRO A 1 179 ? -0.218 21.145 -10.909 1.00 90.12 179 PRO A C 1
ATOM 1369 O O . PRO A 1 179 ? 0.747 21.123 -11.670 1.00 90.12 179 PRO A O 1
ATOM 1372 N N . PHE A 1 180 ? -0.131 21.662 -9.680 1.00 88.69 180 PHE A N 1
ATOM 1373 C CA . PHE A 1 180 ? 1.105 22.249 -9.159 1.00 88.69 180 PHE A CA 1
ATOM 1374 C C . PHE A 1 180 ? 2.208 21.196 -9.029 1.00 88.69 180 PHE A C 1
ATOM 1376 O O . PHE A 1 180 ? 3.333 21.434 -9.468 1.00 88.69 180 PHE A O 1
ATOM 1383 N N . MET A 1 181 ? 1.873 20.008 -8.516 1.00 89.06 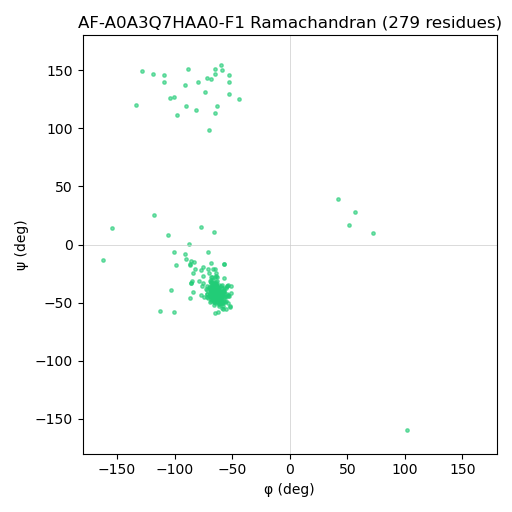181 MET A N 1
ATOM 1384 C CA . MET A 1 181 ? 2.784 18.861 -8.460 1.00 89.06 181 MET A CA 1
ATOM 1385 C C . MET A 1 181 ? 3.277 18.452 -9.856 1.00 89.06 181 MET A C 1
ATOM 1387 O O . MET A 1 181 ? 4.464 18.177 -10.041 1.00 89.06 181 MET A O 1
ATOM 1391 N N . LEU A 1 182 ? 2.385 18.451 -10.853 1.00 91.12 182 LEU A N 1
ATOM 1392 C CA . LEU A 1 182 ? 2.717 18.112 -12.234 1.00 91.12 182 LEU A CA 1
ATOM 1393 C C . LEU A 1 182 ? 3.734 19.095 -12.826 1.00 91.12 182 LEU A C 1
ATOM 1395 O O . LEU A 1 182 ? 4.826 18.685 -13.218 1.00 91.12 182 LEU A O 1
ATOM 1399 N N . PHE A 1 183 ? 3.404 20.390 -12.847 1.00 88.94 183 PHE A N 1
ATOM 1400 C CA . PHE A 1 183 ? 4.270 21.414 -13.439 1.00 88.94 183 PHE A CA 1
ATOM 1401 C C . PHE A 1 183 ? 5.596 21.548 -12.697 1.00 88.94 183 PHE A C 1
ATOM 1403 O O . PHE A 1 183 ? 6.644 21.680 -13.330 1.00 88.94 183 PHE A O 1
ATOM 1410 N N . ARG A 1 184 ? 5.573 21.492 -11.362 1.00 84.38 184 ARG A N 1
ATOM 1411 C CA . ARG A 1 184 ? 6.784 21.608 -10.552 1.00 84.38 184 ARG A CA 1
ATOM 1412 C C . ARG A 1 184 ? 7.700 20.408 -10.728 1.00 84.38 184 ARG A C 1
ATOM 1414 O O . ARG A 1 184 ? 8.901 20.594 -10.908 1.00 84.38 184 ARG A O 1
ATOM 1421 N N . GLY A 1 185 ? 7.148 19.197 -10.704 1.00 85.25 185 GLY A N 1
ATOM 1422 C CA . GLY A 1 185 ? 7.942 17.993 -10.919 1.00 85.25 185 GLY A CA 1
ATOM 1423 C C . GLY A 1 185 ? 8.554 17.957 -12.314 1.00 85.25 185 GLY A C 1
ATOM 1424 O O . GLY A 1 185 ? 9.739 17.678 -12.440 1.00 85.25 185 GLY A O 1
ATOM 1425 N N . TRP A 1 186 ? 7.813 18.363 -13.351 1.00 88.38 186 TRP A N 1
ATOM 1426 C CA . TRP A 1 186 ? 8.391 18.530 -14.686 1.00 88.38 186 TRP A CA 1
ATOM 1427 C C . TRP A 1 186 ? 9.486 19.585 -14.737 1.00 88.38 186 TRP A C 1
ATOM 1429 O O . TRP A 1 186 ? 10.538 19.316 -15.305 1.00 88.38 186 TRP A O 1
ATOM 1439 N N . LYS A 1 187 ? 9.276 20.760 -14.135 1.00 86.19 187 LYS A N 1
ATOM 1440 C CA . LYS A 1 187 ? 10.305 21.803 -14.076 1.00 86.19 187 LYS A CA 1
ATOM 1441 C C . LYS A 1 187 ? 11.585 21.271 -13.425 1.00 86.19 187 LYS A C 1
ATOM 1443 O O . LYS A 1 187 ? 12.645 21.400 -14.022 1.00 86.19 187 LYS A O 1
ATOM 1448 N N . ARG A 1 188 ? 11.473 20.618 -12.264 1.00 81.88 188 ARG A N 1
ATOM 1449 C CA . ARG A 1 188 ? 12.614 20.044 -11.537 1.00 81.88 188 ARG A CA 1
ATOM 1450 C C . ARG A 1 188 ? 13.317 18.948 -12.340 1.00 81.88 188 ARG A C 1
ATOM 1452 O O . ARG A 1 188 ? 14.528 18.988 -12.474 1.00 81.88 188 ARG A O 1
ATOM 1459 N N . LEU A 1 189 ? 12.567 18.022 -12.941 1.00 83.56 189 LEU A N 1
ATOM 1460 C CA . LEU A 1 189 ? 13.137 16.958 -13.778 1.00 83.56 189 LEU A CA 1
ATOM 1461 C C . LEU A 1 189 ? 13.824 17.505 -15.043 1.00 83.56 189 LEU A C 1
ATOM 1463 O O . LEU A 1 189 ? 14.822 16.944 -15.488 1.00 83.56 189 LEU A O 1
ATOM 1467 N N . LEU A 1 190 ? 13.309 18.591 -15.629 1.00 83.75 190 LEU A N 1
ATOM 1468 C CA . LEU A 1 190 ? 13.940 19.274 -16.762 1.00 83.75 190 LEU A CA 1
ATOM 1469 C C . LEU A 1 190 ? 15.202 20.041 -16.339 1.00 83.75 190 LEU A C 1
ATOM 1471 O O . LEU A 1 190 ? 16.190 20.022 -17.069 1.00 83.75 190 LEU A O 1
ATOM 1475 N N . GLU A 1 191 ? 15.185 20.691 -15.174 1.00 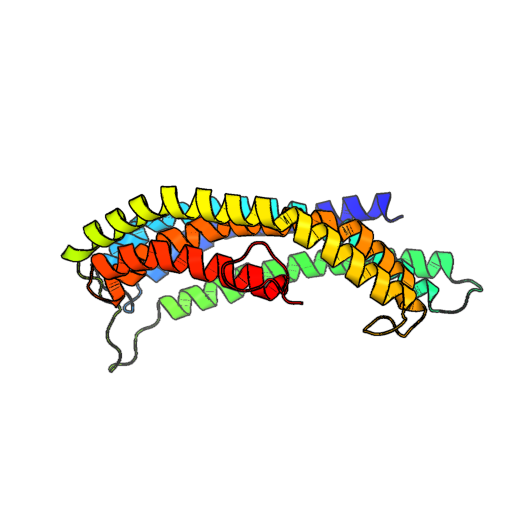80.75 191 GLU A N 1
ATOM 1476 C CA . GLU A 1 191 ? 16.355 21.361 -14.592 1.00 80.75 191 GLU A CA 1
ATOM 1477 C C . GLU A 1 191 ? 17.460 20.353 -14.252 1.00 80.75 191 GLU A C 1
ATOM 1479 O O . GLU A 1 191 ? 18.602 20.575 -14.647 1.00 80.75 191 GLU A O 1
ATOM 1484 N N . ASP A 1 192 ? 17.122 19.210 -13.647 1.00 75.31 192 ASP A N 1
ATOM 1485 C CA . ASP A 1 192 ? 18.065 18.118 -13.365 1.00 75.31 192 ASP A CA 1
ATOM 1486 C C . ASP A 1 192 ? 18.668 17.548 -14.669 1.00 75.31 192 ASP A C 1
ATOM 1488 O O . ASP A 1 192 ? 19.865 17.257 -14.745 1.00 75.31 192 ASP A O 1
ATOM 1492 N N . LEU A 1 193 ? 17.868 17.450 -15.741 1.00 74.56 193 LEU A N 1
ATOM 1493 C CA . LEU A 1 193 ? 18.321 16.983 -17.058 1.00 74.56 193 LEU A CA 1
ATOM 1494 C C . LEU A 1 193 ? 19.284 17.970 -17.750 1.00 74.56 193 LEU A C 1
ATOM 1496 O O . LEU A 1 193 ? 20.239 17.539 -18.396 1.00 74.56 193 LEU A O 1
ATOM 1500 N N . ILE A 1 194 ? 19.028 19.280 -17.650 1.00 74.50 194 ILE A N 1
ATOM 1501 C CA . ILE A 1 194 ? 19.815 20.337 -18.318 1.00 74.50 194 ILE A CA 1
ATOM 1502 C C . ILE A 1 194 ? 21.055 20.720 -17.497 1.00 74.50 194 ILE A C 1
ATOM 1504 O O . ILE A 1 194 ? 22.125 20.940 -18.065 1.00 74.50 194 ILE A O 1
ATOM 1508 N N . GLY A 1 195 ? 20.910 20.806 -16.174 1.00 67.19 195 GLY A N 1
ATOM 1509 C CA . GLY A 1 195 ? 21.950 21.229 -15.235 1.00 67.19 195 GLY A CA 1
ATOM 1510 C C . GLY A 1 195 ? 23.022 20.174 -14.987 1.00 67.19 195 GLY A C 1
ATOM 1511 O O . GLY A 1 195 ? 24.123 20.523 -14.572 1.00 67.19 195 GLY A O 1
ATOM 1512 N N . ARG A 1 196 ? 22.741 18.898 -15.296 1.00 62.56 196 ARG A N 1
ATOM 1513 C CA . ARG A 1 196 ? 23.673 17.776 -15.084 1.00 62.56 196 ARG A CA 1
ATOM 1514 C C . ARG A 1 196 ? 24.132 17.661 -13.618 1.00 62.56 196 ARG A C 1
ATOM 1516 O O . ARG A 1 196 ? 25.224 17.166 -13.344 1.00 62.56 196 ARG A O 1
ATOM 1523 N N . GLU A 1 197 ? 23.287 18.106 -12.690 1.00 54.59 197 GLU A N 1
ATOM 1524 C CA . GLU A 1 197 ? 23.458 17.987 -11.240 1.00 54.59 197 GLU A CA 1
ATOM 1525 C C . GLU A 1 197 ? 22.446 16.965 -10.679 1.00 54.59 197 GLU A C 1
ATOM 1527 O O . GLU A 1 197 ? 21.343 16.820 -11.202 1.00 54.59 197 GLU A O 1
ATOM 1532 N N . GLY A 1 198 ? 22.829 16.215 -9.634 1.00 55.94 198 GLY A N 1
ATOM 1533 C CA . GLY A 1 198 ? 21.999 15.164 -9.016 1.00 55.94 198 GLY A CA 1
ATOM 1534 C C . GLY A 1 198 ? 22.378 13.724 -9.426 1.00 55.94 198 GLY A C 1
ATOM 1535 O O . GLY A 1 198 ? 23.499 13.500 -9.886 1.00 55.94 198 GLY A O 1
ATOM 1536 N N . PRO A 1 199 ? 21.487 12.715 -9.278 1.00 47.19 199 PRO A N 1
ATOM 1537 C CA . PRO A 1 199 ? 21.771 11.290 -9.555 1.00 47.19 199 PRO A CA 1
ATOM 1538 C C . PRO A 1 199 ? 22.051 10.959 -11.042 1.00 47.19 199 PRO A C 1
ATOM 1540 O O . PRO A 1 199 ? 22.130 9.795 -11.427 1.00 47.19 199 PRO A O 1
ATOM 1543 N N . PHE A 1 200 ? 22.221 11.985 -11.880 1.00 53.69 200 PHE A N 1
ATOM 1544 C CA . PHE A 1 200 ? 22.313 11.939 -13.339 1.00 53.69 200 PHE A CA 1
ATOM 1545 C C . PHE A 1 200 ? 23.668 12.444 -13.878 1.00 53.69 200 PHE A C 1
ATOM 1547 O O . PHE A 1 200 ? 23.764 12.899 -15.017 1.00 53.69 200 PHE A O 1
ATOM 1554 N N . LEU A 1 201 ? 24.730 12.362 -13.069 1.00 50.97 201 LEU A N 1
ATOM 1555 C CA . LEU A 1 201 ? 26.095 12.765 -13.445 1.00 50.97 201 LEU A CA 1
ATOM 1556 C C . LEU A 1 201 ? 26.700 11.905 -14.574 1.00 50.97 201 LEU A C 1
ATOM 1558 O O . LEU A 1 201 ? 27.505 12.399 -15.369 1.00 50.97 201 LEU A O 1
ATOM 1562 N N . GLU A 1 202 ? 26.282 10.643 -14.696 1.00 56.97 202 GLU A N 1
ATOM 1563 C CA . GLU A 1 202 ? 26.745 9.730 -15.743 1.00 56.97 202 GLU A CA 1
ATOM 1564 C C . GLU A 1 202 ? 25.855 9.792 -16.991 1.00 56.97 202 GLU A C 1
ATOM 1566 O O . GLU A 1 202 ? 24.626 9.779 -16.921 1.00 56.97 202 GLU A O 1
ATOM 1571 N N . THR A 1 203 ? 26.476 9.800 -18.176 1.00 56.34 203 THR A N 1
ATOM 1572 C CA . THR A 1 203 ? 25.794 9.833 -19.488 1.00 56.34 203 THR A CA 1
ATOM 1573 C C . THR A 1 203 ? 24.805 8.684 -19.705 1.00 56.34 203 THR A C 1
ATOM 1575 O O . THR A 1 203 ? 23.947 8.776 -20.580 1.00 56.34 203 THR A O 1
ATOM 1578 N N . VAL A 1 204 ? 24.900 7.625 -18.898 1.00 57.56 204 VAL A N 1
ATOM 1579 C CA . VAL A 1 204 ? 23.999 6.466 -18.893 1.00 57.56 204 VAL A CA 1
ATOM 1580 C C . VAL A 1 204 ? 22.605 6.825 -18.355 1.00 57.56 204 VAL A C 1
ATOM 1582 O O . VAL A 1 204 ? 21.623 6.194 -18.737 1.00 57.56 204 VAL A O 1
ATOM 1585 N N . CYS A 1 205 ? 22.474 7.873 -17.534 1.00 62.84 205 CYS A N 1
ATOM 1586 C CA . CYS A 1 205 ? 21.228 8.184 -16.827 1.00 62.84 205 CYS A CA 1
ATOM 1587 C C . CYS A 1 205 ? 20.278 9.139 -17.590 1.00 62.84 205 CYS A C 1
ATOM 1589 O O . CYS A 1 205 ? 19.125 9.311 -17.192 1.00 62.84 205 CYS A O 1
ATOM 1591 N N . VAL A 1 206 ? 20.712 9.725 -18.715 1.00 65.44 206 VAL A N 1
ATOM 1592 C CA . VAL A 1 206 ? 19.906 10.650 -19.548 1.00 65.44 206 VAL A CA 1
ATOM 1593 C C . VAL A 1 206 ? 18.596 10.018 -20.063 1.00 65.44 206 VAL A C 1
ATOM 1595 O O . VAL A 1 206 ? 17.548 10.664 -19.977 1.00 65.44 206 VAL A O 1
ATOM 1598 N N . PRO A 1 207 ? 18.575 8.758 -20.546 1.00 68.44 207 PRO A N 1
ATOM 1599 C CA . PRO A 1 207 ? 17.334 8.121 -20.984 1.00 68.44 207 PRO A CA 1
ATOM 1600 C C . PRO A 1 207 ? 16.367 7.810 -19.832 1.00 68.44 207 PRO A C 1
ATOM 1602 O O . PRO A 1 207 ? 15.151 7.883 -20.012 1.00 68.44 207 PRO A O 1
ATOM 1605 N N . PHE A 1 208 ? 16.893 7.516 -18.639 1.00 70.56 208 PHE A N 1
ATOM 1606 C CA . PHE A 1 208 ? 16.090 7.294 -17.434 1.00 70.56 208 PHE A CA 1
ATOM 1607 C C . PHE A 1 208 ? 15.410 8.578 -16.964 1.00 70.56 208 PHE A C 1
ATOM 1609 O O . PHE A 1 208 ? 14.233 8.552 -16.610 1.00 70.56 208 PHE A O 1
ATOM 1616 N N . ALA A 1 209 ? 16.112 9.710 -17.030 1.00 74.50 209 ALA A N 1
ATOM 1617 C CA . ALA A 1 209 ? 15.524 11.016 -16.755 1.00 74.50 209 ALA A CA 1
ATOM 1618 C C . ALA A 1 209 ? 14.402 11.356 -17.757 1.00 74.50 209 ALA A C 1
ATOM 1620 O O . ALA A 1 209 ? 13.322 11.790 -17.355 1.00 74.50 209 ALA A O 1
ATOM 1621 N N . GLY A 1 210 ? 14.596 11.066 -19.050 1.00 78.31 210 GLY A N 1
ATOM 1622 C CA . GLY A 1 210 ? 13.545 11.214 -20.066 1.00 78.31 210 GLY A CA 1
ATOM 1623 C C . GLY A 1 210 ? 12.307 10.350 -19.789 1.00 78.31 210 GLY A C 1
ATOM 1624 O O . GLY A 1 210 ? 11.175 10.829 -19.889 1.00 78.31 210 GLY A O 1
ATOM 1625 N N . LEU A 1 211 ? 12.509 9.094 -19.376 1.00 80.38 211 LEU A N 1
ATOM 1626 C CA . LEU A 1 211 ? 11.419 8.210 -18.960 1.00 80.38 211 LEU A CA 1
ATOM 1627 C C . LEU A 1 211 ? 10.701 8.743 -17.710 1.00 80.38 211 LEU A C 1
ATOM 1629 O O . LEU A 1 211 ? 9.473 8.719 -17.663 1.00 80.38 211 LEU A O 1
ATOM 1633 N N . ALA A 1 212 ? 11.439 9.249 -16.720 1.00 82.31 212 ALA A N 1
ATOM 1634 C CA . ALA A 1 212 ? 10.867 9.823 -15.505 1.00 82.31 212 ALA A CA 1
ATOM 1635 C C . ALA A 1 212 ? 9.974 11.036 -15.813 1.00 82.31 212 ALA A C 1
ATOM 1637 O O . ALA A 1 212 ? 8.875 11.129 -15.270 1.00 82.31 212 ALA A O 1
ATOM 1638 N N . ILE A 1 213 ? 10.379 11.910 -16.745 1.00 86.31 213 ILE A N 1
ATOM 1639 C CA . ILE A 1 213 ? 9.553 13.035 -17.223 1.00 86.31 213 ILE A CA 1
ATOM 1640 C C . ILE A 1 213 ? 8.244 12.529 -17.843 1.00 86.31 213 ILE A C 1
ATOM 1642 O O . ILE A 1 213 ? 7.173 13.077 -17.568 1.00 86.31 213 ILE A O 1
ATOM 1646 N N . PHE A 1 214 ? 8.317 11.471 -18.655 1.00 85.62 214 PHE A N 1
ATOM 1647 C CA . PHE A 1 214 ? 7.145 10.880 -19.302 1.00 85.62 214 PHE A CA 1
ATOM 1648 C C . PHE A 1 214 ? 6.212 10.160 -18.317 1.00 85.62 214 PHE A C 1
ATOM 1650 O O . PHE A 1 214 ? 4.995 10.217 -18.471 1.00 85.62 214 PHE A O 1
ATOM 1657 N N . LEU A 1 215 ? 6.765 9.496 -17.300 1.00 86.38 215 LEU A N 1
ATOM 1658 C CA . LEU A 1 215 ? 6.005 8.767 -16.280 1.00 86.38 215 LEU A CA 1
ATOM 1659 C C . LEU A 1 215 ? 5.490 9.664 -15.149 1.00 86.38 215 LEU A C 1
ATOM 1661 O O . LEU A 1 215 ? 4.590 9.256 -14.415 1.00 86.38 215 LEU A O 1
ATOM 1665 N N . TRP A 1 216 ? 6.004 10.886 -15.013 1.00 90.12 216 TRP A N 1
ATOM 1666 C CA . TRP A 1 216 ? 5.598 11.818 -13.961 1.00 90.12 216 TRP A CA 1
ATOM 1667 C C . TRP A 1 216 ? 4.077 12.066 -13.880 1.00 90.12 216 TRP A C 1
ATOM 1669 O O . TRP A 1 216 ? 3.532 11.984 -12.779 1.00 90.12 216 TRP A O 1
ATOM 1679 N N . PRO A 1 217 ? 3.333 12.270 -14.989 1.00 92.12 217 PRO A N 1
ATOM 1680 C CA . PRO A 1 217 ? 1.876 12.407 -14.935 1.00 92.12 217 PRO A CA 1
ATOM 1681 C C . PRO A 1 217 ? 1.178 11.184 -14.336 1.00 92.12 217 PRO A C 1
ATOM 1683 O O . PRO A 1 217 ? 0.214 11.330 -13.588 1.00 92.12 217 PRO A O 1
ATOM 1686 N N . LEU A 1 218 ? 1.676 9.978 -14.628 1.00 89.06 218 LEU A N 1
ATOM 1687 C CA . LEU A 1 218 ? 1.136 8.745 -14.060 1.00 89.06 218 LEU A CA 1
ATOM 1688 C C . LEU A 1 218 ? 1.377 8.690 -12.546 1.00 89.06 218 LEU A C 1
ATOM 1690 O O . LEU A 1 218 ? 0.484 8.282 -11.805 1.00 89.06 218 LEU A O 1
ATOM 1694 N N . ALA A 1 219 ? 2.540 9.153 -12.081 1.00 88.56 219 ALA A N 1
ATOM 1695 C CA . ALA A 1 219 ? 2.836 9.266 -10.654 1.00 88.56 219 ALA A CA 1
ATOM 1696 C C . ALA A 1 219 ? 1.897 10.261 -9.945 1.00 88.56 219 ALA A C 1
ATOM 1698 O O . ALA A 1 219 ? 1.420 9.968 -8.850 1.00 88.56 219 ALA A O 1
ATOM 1699 N N . VAL A 1 220 ? 1.563 11.389 -10.585 1.00 93.06 220 VAL A N 1
ATOM 1700 C CA . VAL A 1 220 ? 0.585 12.364 -10.060 1.00 93.06 220 VAL A CA 1
ATOM 1701 C C . VAL A 1 220 ? -0.824 11.765 -9.987 1.00 93.06 220 VAL A C 1
ATOM 1703 O O . VAL A 1 220 ? -1.520 11.938 -8.991 1.00 93.06 220 VAL A O 1
ATOM 1706 N N . VAL A 1 221 ? -1.259 11.007 -10.998 1.00 93.00 221 VAL A N 1
ATOM 1707 C CA . VAL A 1 221 ? -2.547 10.290 -10.925 1.00 93.00 221 VAL A CA 1
ATOM 1708 C C . VAL A 1 221 ? -2.527 9.266 -9.786 1.00 93.00 221 VAL A C 1
ATOM 1710 O O . VAL A 1 221 ? -3.475 9.190 -9.003 1.00 93.00 221 VAL A O 1
ATOM 1713 N N . GLY A 1 222 ? -1.428 8.520 -9.650 1.00 90.75 222 GLY A N 1
ATOM 1714 C CA . GLY A 1 222 ? -1.224 7.563 -8.565 1.00 90.75 222 GLY A CA 1
ATOM 1715 C C . GLY A 1 222 ? -1.310 8.203 -7.181 1.00 90.75 222 GLY A C 1
ATOM 1716 O O . GLY A 1 222 ? -1.945 7.635 -6.296 1.00 90.75 222 GLY A O 1
ATOM 1717 N N . SER A 1 223 ? -0.746 9.400 -6.993 1.00 91.31 223 SER A N 1
ATOM 1718 C CA . SER A 1 223 ? -0.793 10.102 -5.706 1.00 91.31 223 SER A CA 1
ATOM 1719 C C . SER A 1 223 ? -2.201 10.586 -5.352 1.00 91.31 223 SER A C 1
ATOM 1721 O O . SER A 1 223 ? -2.596 10.490 -4.190 1.00 91.31 223 SER A O 1
ATOM 1723 N N . VAL A 1 224 ? -3.001 11.023 -6.331 1.00 94.44 224 VAL A N 1
ATOM 1724 C CA . VAL A 1 224 ? -4.415 11.383 -6.112 1.00 94.44 224 VAL A CA 1
ATOM 1725 C C . VAL A 1 224 ? -5.230 10.154 -5.716 1.00 94.44 224 VAL A C 1
ATOM 1727 O O . VAL A 1 224 ? -5.973 10.196 -4.736 1.00 94.44 224 VAL A O 1
ATOM 1730 N N . VAL A 1 225 ? -5.060 9.039 -6.432 1.00 92.50 225 VAL A N 1
ATOM 1731 C CA . VAL A 1 225 ? -5.737 7.771 -6.115 1.00 92.50 225 VAL A CA 1
ATOM 1732 C C . VAL A 1 225 ? -5.334 7.272 -4.724 1.00 92.50 225 VAL A C 1
ATOM 1734 O O . VAL A 1 225 ? -6.194 6.896 -3.930 1.00 92.50 225 VAL A O 1
ATOM 1737 N N . ALA A 1 226 ? -4.043 7.317 -4.393 1.00 91.38 226 ALA A N 1
ATOM 1738 C CA . ALA A 1 226 ? -3.546 6.955 -3.070 1.00 91.38 226 ALA A CA 1
ATOM 1739 C C . ALA A 1 226 ? -4.122 7.863 -1.973 1.00 91.38 226 ALA A C 1
ATOM 1741 O O . ALA A 1 226 ? -4.520 7.359 -0.927 1.00 91.38 226 ALA A O 1
ATOM 1742 N N . SER A 1 227 ? -4.225 9.171 -2.229 1.00 93.69 227 SER A N 1
ATOM 1743 C CA . SER A 1 227 ? -4.819 10.143 -1.297 1.00 93.69 227 SER A CA 1
ATOM 1744 C C . SER A 1 227 ? -6.305 9.865 -1.053 1.00 93.69 227 SER A C 1
ATOM 1746 O O . SER A 1 227 ? -6.781 9.947 0.078 1.00 93.69 227 SER A O 1
ATOM 1748 N N . PHE A 1 228 ? -7.041 9.472 -2.097 1.00 94.25 228 PHE A N 1
ATOM 1749 C CA . PHE A 1 228 ? -8.430 9.041 -1.956 1.00 94.25 228 PHE A CA 1
ATOM 1750 C C . PHE A 1 228 ? -8.537 7.820 -1.034 1.00 94.25 228 PHE A C 1
ATOM 1752 O O . PHE A 1 228 ? -9.323 7.834 -0.092 1.00 94.25 228 PHE A O 1
ATOM 1759 N N . PHE A 1 229 ? -7.722 6.782 -1.235 1.00 91.12 229 PHE A N 1
ATOM 1760 C CA . PHE A 1 229 ? -7.778 5.596 -0.374 1.00 91.12 229 PHE A CA 1
ATOM 1761 C C . PHE A 1 229 ? -7.287 5.861 1.055 1.00 91.12 229 PHE A C 1
ATOM 1763 O O . PHE A 1 229 ? -7.889 5.360 2.006 1.00 91.12 229 PHE A O 1
ATOM 1770 N N . SER A 1 230 ? -6.238 6.669 1.234 1.00 91.62 230 SER A N 1
ATOM 1771 C CA . SER A 1 230 ? -5.719 7.006 2.565 1.00 91.62 230 SER A CA 1
ATOM 1772 C C . SER A 1 230 ? -6.695 7.854 3.382 1.00 91.62 230 SER A C 1
ATOM 1774 O O . SER A 1 230 ? -6.733 7.713 4.605 1.00 91.62 230 SER A O 1
ATOM 1776 N N . SER A 1 231 ? -7.546 8.655 2.732 1.00 94.06 231 SER A N 1
ATOM 1777 C CA . SER A 1 231 ? -8.577 9.446 3.414 1.00 94.06 231 SER A CA 1
ATOM 1778 C C . SER A 1 231 ? -9.557 8.584 4.224 1.00 94.06 231 SER A C 1
ATOM 1780 O O . SER A 1 231 ? -9.937 8.967 5.327 1.00 94.06 231 SER A O 1
ATOM 1782 N N . PHE A 1 232 ? -9.892 7.373 3.757 1.00 91.44 232 PHE A N 1
ATOM 1783 C CA . PHE A 1 232 ? -10.699 6.426 4.537 1.00 91.44 232 PHE A CA 1
ATOM 1784 C C . PHE A 1 232 ? -9.962 5.932 5.782 1.00 91.44 232 PHE A C 1
ATOM 1786 O O . PHE A 1 232 ? -10.570 5.795 6.841 1.00 91.44 232 PHE A O 1
ATOM 1793 N N . ALA A 1 233 ? -8.659 5.661 5.671 1.00 90.00 233 ALA A N 1
ATOM 1794 C CA . ALA A 1 233 ? -7.857 5.211 6.804 1.00 90.00 233 ALA A CA 1
ATOM 1795 C C . ALA A 1 233 ? -7.751 6.305 7.878 1.00 90.00 233 ALA A C 1
ATOM 1797 O O . ALA A 1 233 ? -7.953 6.015 9.056 1.00 90.00 233 ALA A O 1
ATOM 1798 N N . LEU A 1 234 ? -7.519 7.558 7.469 1.00 91.56 234 LEU A N 1
ATOM 1799 C CA . LEU A 1 234 ? -7.523 8.720 8.364 1.00 91.56 234 LEU A CA 1
ATOM 1800 C C . LEU A 1 234 ? -8.896 8.914 9.024 1.00 91.56 234 LEU A C 1
ATOM 1802 O O . LEU A 1 234 ? -8.980 9.033 10.247 1.00 91.56 234 LEU A O 1
ATOM 1806 N N . ALA A 1 235 ? -9.978 8.810 8.249 1.00 92.56 235 ALA A N 1
ATOM 1807 C CA . ALA A 1 235 ? -11.335 8.921 8.771 1.00 92.56 235 ALA A CA 1
ATOM 1808 C C . ALA A 1 235 ? -11.647 7.851 9.830 1.00 92.56 235 ALA A C 1
ATOM 1810 O O . ALA A 1 235 ? -12.198 8.161 10.886 1.00 92.56 235 ALA A O 1
ATOM 1811 N N . LEU A 1 236 ? -11.273 6.589 9.593 1.00 90.62 236 LEU A N 1
ATOM 1812 C CA . LEU A 1 236 ? -11.461 5.505 10.566 1.00 90.62 236 LEU A CA 1
ATOM 1813 C C . LEU A 1 236 ? -10.560 5.665 11.801 1.00 90.62 236 LEU A C 1
ATOM 1815 O O . LEU A 1 236 ? -10.957 5.290 12.908 1.00 90.62 236 LEU A O 1
ATOM 1819 N N . TYR A 1 237 ? -9.375 6.261 11.644 1.00 89.94 237 TYR A N 1
ATOM 1820 C CA . TYR A 1 237 ? -8.458 6.525 12.754 1.00 89.94 237 TYR A CA 1
ATOM 1821 C C . 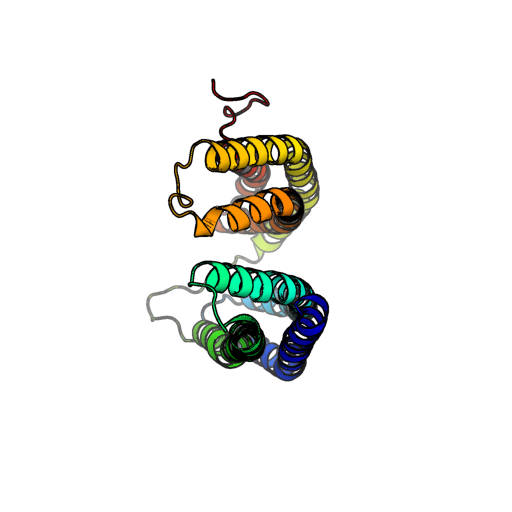TYR A 1 237 ? -9.048 7.505 13.780 1.00 89.94 237 TYR A C 1
ATOM 1823 O O . TYR A 1 237 ? -8.768 7.387 14.973 1.00 89.94 237 TYR A O 1
ATOM 1831 N N . SER A 1 238 ? -9.957 8.397 13.370 1.00 91.44 238 SER A N 1
ATOM 1832 C CA . SER A 1 238 ? -10.694 9.266 14.302 1.00 91.44 238 SER A CA 1
ATOM 1833 C C . SER A 1 238 ? -11.419 8.483 15.410 1.00 91.44 238 SER A C 1
ATOM 1835 O O . SER A 1 238 ? -11.437 8.908 16.567 1.00 91.44 238 SER A O 1
ATOM 1837 N N . GLY A 1 239 ? -11.951 7.293 15.100 1.00 88.38 239 GLY A N 1
ATOM 1838 C CA . GLY A 1 239 ? -12.569 6.401 16.080 1.00 88.38 239 GLY A CA 1
ATOM 1839 C C . GLY A 1 239 ? -11.564 5.809 17.070 1.00 88.38 239 GLY A C 1
ATOM 1840 O O . GLY A 1 239 ? -11.896 5.627 18.243 1.00 88.38 239 GLY A O 1
ATOM 1841 N N . ILE A 1 240 ? -10.329 5.561 16.626 1.00 87.06 240 ILE A N 1
ATOM 1842 C CA . ILE A 1 240 ? -9.226 5.102 17.483 1.00 87.06 240 ILE A CA 1
ATOM 1843 C C . ILE A 1 240 ? -8.822 6.218 18.451 1.00 87.06 240 ILE A C 1
ATOM 1845 O O . ILE A 1 240 ? -8.656 5.954 19.640 1.00 87.06 240 ILE A O 1
ATOM 1849 N N . VAL A 1 241 ? -8.770 7.470 17.989 1.00 89.12 241 VAL A N 1
ATOM 1850 C CA . VAL A 1 241 ? -8.464 8.632 18.843 1.00 89.12 241 VAL A CA 1
ATOM 1851 C C . VAL A 1 241 ? -9.503 8.811 19.951 1.00 89.12 241 VAL A C 1
ATOM 1853 O O . VAL A 1 241 ? -9.133 9.054 21.096 1.00 89.12 241 VAL A O 1
ATOM 1856 N N . VAL A 1 242 ? -10.798 8.608 19.670 1.00 89.19 242 VAL A N 1
ATOM 1857 C CA . VAL A 1 242 ? -11.843 8.614 20.721 1.00 89.19 242 VAL A CA 1
ATOM 1858 C C . VAL A 1 242 ? -11.548 7.590 21.814 1.00 89.19 242 VAL A C 1
ATOM 1860 O O . VAL A 1 242 ? -11.831 7.841 22.987 1.00 89.19 242 VAL A O 1
ATOM 1863 N N . HIS A 1 243 ? -11.021 6.428 21.428 1.00 85.44 243 HIS A N 1
ATOM 1864 C CA . HIS A 1 243 ? -10.692 5.370 22.369 1.00 85.44 243 HIS A CA 1
ATOM 1865 C C . HIS A 1 243 ? -9.426 5.689 23.173 1.00 85.44 243 HIS A C 1
ATOM 1867 O O . HIS A 1 243 ? -9.451 5.525 24.390 1.00 85.44 243 HIS A O 1
ATOM 1873 N N . GLN A 1 244 ? -8.366 6.173 22.520 1.00 85.12 244 GLN A N 1
ATOM 1874 C CA . GLN A 1 244 ? -7.095 6.522 23.166 1.00 85.12 244 GLN A CA 1
ATOM 1875 C C . GLN A 1 244 ? -7.238 7.699 24.139 1.00 85.12 244 GLN A C 1
ATOM 1877 O O . GLN A 1 244 ? -6.762 7.629 25.266 1.00 85.12 244 GLN A O 1
ATOM 1882 N N . GLU A 1 245 ? -7.953 8.748 23.732 1.00 86.94 245 GLU A N 1
ATOM 1883 C CA . GLU A 1 245 ? -8.138 9.975 24.520 1.00 86.94 245 GLU A CA 1
ATOM 1884 C C . GLU A 1 245 ? -9.339 9.899 25.479 1.00 86.94 245 GLU A C 1
ATOM 1886 O O . GLU A 1 245 ? -9.685 10.878 26.144 1.00 86.94 245 GLU A O 1
ATOM 1891 N N . ASP A 1 246 ? -10.054 8.766 25.499 1.00 85.81 246 ASP A N 1
ATOM 1892 C CA . ASP A 1 246 ? -11.299 8.547 26.252 1.00 85.81 246 ASP A CA 1
ATOM 1893 C C . ASP A 1 246 ? -12.391 9.638 26.006 1.00 85.81 246 ASP A C 1
ATOM 1895 O O . ASP A 1 246 ? -13.390 9.735 26.741 1.00 85.81 246 ASP A O 1
ATOM 1899 N N . SER A 1 247 ? -12.260 10.432 24.929 1.00 88.00 247 SER A N 1
ATOM 1900 C CA . SER A 1 247 ? -12.994 11.681 24.683 1.00 88.00 247 SER A CA 1
ATOM 1901 C C . SER A 1 247 ? -13.565 11.783 23.265 1.00 88.00 247 SER A C 1
ATOM 1903 O O . SER A 1 247 ? -12.849 11.846 22.268 1.00 88.00 247 SER A O 1
ATOM 1905 N N . PHE A 1 248 ? -14.893 11.912 23.175 1.00 88.88 248 PHE A N 1
ATOM 1906 C CA . PHE A 1 248 ? -15.604 12.111 21.905 1.00 88.88 248 PHE A CA 1
ATOM 1907 C C . PHE A 1 248 ? -15.211 13.420 21.203 1.00 88.88 248 PHE A C 1
ATOM 1909 O O . PHE A 1 248 ? -15.101 13.468 19.981 1.00 88.88 248 PHE A O 1
ATOM 1916 N N . ARG A 1 249 ? -14.959 14.484 21.979 1.00 91.62 249 ARG A N 1
ATOM 1917 C CA . ARG A 1 249 ? -14.544 15.785 21.434 1.00 91.62 249 ARG A CA 1
ATOM 1918 C C . ARG A 1 249 ? -13.175 15.710 20.766 1.00 91.62 249 ARG A C 1
ATOM 1920 O O . ARG A 1 249 ? -12.987 16.368 19.752 1.00 91.62 249 ARG A O 1
ATOM 1927 N N . MET A 1 250 ? -12.263 14.899 21.303 1.00 92.00 250 MET A N 1
ATOM 1928 C CA . MET A 1 250 ? -10.941 14.697 20.703 1.00 92.00 250 MET A CA 1
ATOM 1929 C C . MET A 1 250 ? -11.039 13.959 19.369 1.00 92.00 250 MET A C 1
ATOM 1931 O O . MET A 1 250 ? -10.365 14.342 18.423 1.00 92.00 250 MET A O 1
ATOM 1935 N N . GLY A 1 251 ? -11.952 12.990 19.245 1.00 91.38 251 GLY A N 1
ATOM 1936 C CA . GLY A 1 251 ? -12.253 12.363 17.955 1.00 91.38 251 GLY A CA 1
ATOM 1937 C C . GLY A 1 251 ? -12.755 13.353 16.905 1.00 91.38 251 GLY A C 1
ATOM 1938 O O . GLY A 1 251 ? -12.264 13.353 15.784 1.00 91.38 251 GLY A O 1
ATOM 1939 N N . LEU A 1 252 ? -13.688 14.241 17.269 1.00 92.38 252 LEU A N 1
ATOM 1940 C CA . LEU A 1 252 ? -14.161 15.294 16.357 1.00 92.38 252 LEU A CA 1
ATOM 1941 C C . LEU A 1 252 ? -13.064 16.308 16.008 1.00 92.38 252 LEU A C 1
ATOM 1943 O O . LEU A 1 252 ? -12.967 16.736 14.862 1.00 92.38 252 LEU A O 1
ATOM 1947 N N . ALA A 1 253 ? -12.233 16.683 16.982 1.00 94.00 253 ALA A N 1
ATOM 1948 C CA . ALA A 1 253 ? -11.086 17.552 16.742 1.00 94.00 253 ALA A CA 1
ATOM 1949 C C . ALA A 1 253 ? -10.074 16.891 15.796 1.00 94.00 253 ALA A C 1
ATOM 1951 O O . ALA A 1 253 ? -9.504 17.571 14.947 1.00 94.00 253 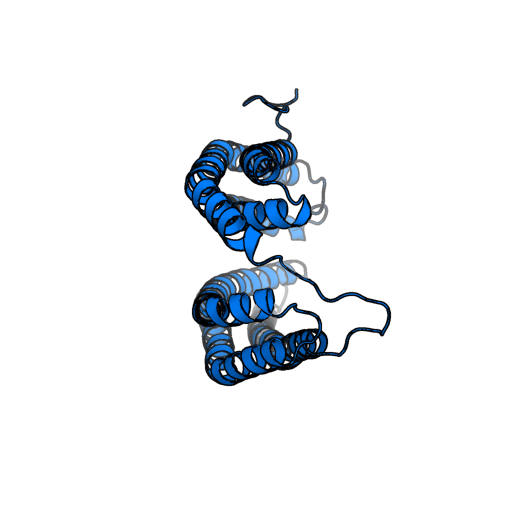ALA A O 1
ATOM 1952 N N . TYR A 1 254 ? -9.903 15.568 15.892 1.00 94.62 254 TYR A N 1
ATOM 1953 C CA . TYR A 1 254 ? -9.027 14.817 15.003 1.00 94.62 254 TYR A CA 1
ATOM 1954 C C . TYR A 1 254 ? -9.492 14.846 13.546 1.00 94.62 254 TYR A C 1
ATOM 1956 O O . TYR A 1 254 ? -8.641 14.926 12.678 1.00 94.62 254 TYR A O 1
ATOM 1964 N N . ILE A 1 255 ? -10.798 14.859 13.259 1.00 93.62 255 ILE A N 1
ATOM 1965 C CA . ILE A 1 255 ? -11.307 15.012 11.877 1.00 93.62 255 ILE A CA 1
ATOM 1966 C C . ILE A 1 255 ? -10.740 16.296 11.248 1.00 93.62 255 ILE A C 1
ATOM 1968 O O . ILE A 1 255 ? -10.164 16.288 10.165 1.00 93.62 255 ILE A O 1
ATOM 1972 N N . LEU A 1 256 ? -10.819 17.414 11.977 1.00 93.38 256 LEU A N 1
ATOM 1973 C CA . LEU A 1 256 ? -10.261 18.688 11.516 1.00 93.38 256 LEU A CA 1
ATOM 1974 C C . LEU A 1 256 ? -8.729 18.646 11.429 1.00 93.38 256 LEU A C 1
ATOM 1976 O O . LEU A 1 256 ? -8.152 19.175 10.479 1.00 93.38 256 LEU A O 1
ATOM 1980 N N . ALA A 1 257 ? -8.077 18.001 12.399 1.00 93.75 257 ALA A N 1
ATOM 1981 C CA . ALA A 1 257 ? -6.626 17.856 12.417 1.00 93.75 257 ALA A CA 1
ATOM 1982 C C . ALA A 1 257 ? -6.106 16.958 11.282 1.00 93.75 257 ALA A C 1
ATOM 1984 O O . ALA A 1 257 ? -5.047 17.224 10.731 1.00 93.75 257 ALA A O 1
ATOM 1985 N N . ALA A 1 258 ? -6.837 15.915 10.889 1.00 92.81 258 ALA A N 1
ATOM 1986 C CA . ALA A 1 258 ? -6.453 15.017 9.805 1.00 92.81 258 ALA A CA 1
ATOM 1987 C C . ALA A 1 258 ? -6.376 15.774 8.474 1.00 92.81 258 ALA A C 1
ATOM 1989 O O . ALA A 1 258 ? -5.408 15.625 7.727 1.00 92.81 258 ALA A O 1
ATOM 1990 N N . VAL A 1 259 ? -7.350 16.653 8.221 1.00 92.31 259 VAL A N 1
ATOM 1991 C CA . VAL A 1 259 ? -7.335 17.555 7.065 1.00 92.31 259 VAL A CA 1
ATOM 1992 C C . VAL A 1 259 ? -6.154 18.523 7.131 1.00 92.31 259 VAL A C 1
ATOM 1994 O O . VAL A 1 259 ? -5.471 18.697 6.123 1.00 92.31 259 VAL A O 1
ATOM 1997 N N . SER A 1 260 ? -5.880 19.134 8.290 1.00 91.69 260 SER A N 1
ATOM 1998 C CA . SER A 1 260 ? -4.757 20.075 8.409 1.00 91.69 260 SER A CA 1
ATOM 1999 C C . SER A 1 260 ? -3.404 19.387 8.239 1.00 91.69 260 SER A C 1
ATOM 2001 O O . SER A 1 260 ? -2.557 19.908 7.527 1.00 91.69 260 SER A O 1
ATOM 2003 N N . ILE A 1 261 ? -3.224 18.197 8.822 1.00 91.62 261 ILE A N 1
ATOM 2004 C CA . ILE A 1 261 ? -2.011 17.380 8.673 1.00 91.62 261 ILE A CA 1
ATOM 2005 C C . ILE A 1 261 ? -1.808 17.004 7.205 1.00 91.62 261 ILE A C 1
ATOM 2007 O O . ILE A 1 261 ? -0.695 17.091 6.695 1.00 91.62 261 ILE A O 1
ATOM 2011 N N . PHE A 1 262 ? -2.872 16.601 6.506 1.00 91.25 262 PHE A N 1
ATOM 2012 C CA . PHE A 1 262 ? -2.780 16.290 5.082 1.00 91.25 262 PHE A CA 1
ATOM 2013 C C . PHE A 1 262 ? -2.418 17.529 4.250 1.00 91.25 262 PHE A C 1
ATOM 2015 O O . PHE A 1 262 ? -1.580 17.454 3.345 1.00 91.25 262 PHE A O 1
ATOM 2022 N N . ASP A 1 263 ? -3.027 18.680 4.546 1.00 90.25 263 ASP A N 1
ATOM 2023 C CA . ASP A 1 263 ? -2.719 19.933 3.860 1.00 90.25 263 ASP A CA 1
ATOM 2024 C C . ASP A 1 263 ? -1.265 20.367 4.088 1.00 90.25 263 ASP A C 1
ATOM 2026 O O . ASP A 1 263 ? -0.576 20.686 3.122 1.00 90.25 263 ASP A O 1
ATOM 2030 N N . GLU A 1 264 ? -0.786 20.311 5.330 1.00 88.75 264 GLU A N 1
ATOM 2031 C CA . GLU A 1 264 ? 0.590 20.625 5.725 1.00 88.75 264 GLU A CA 1
ATOM 2032 C C . GLU A 1 264 ? 1.591 19.681 5.055 1.00 88.75 264 GLU A C 1
ATOM 2034 O O . GLU A 1 264 ? 2.478 20.139 4.339 1.00 88.75 264 GLU A O 1
ATOM 2039 N N . TYR A 1 265 ? 1.369 18.368 5.148 1.00 86.88 265 TYR A N 1
ATOM 2040 C CA . TYR A 1 265 ? 2.214 17.365 4.499 1.00 86.88 265 TYR A CA 1
ATOM 2041 C C . TYR A 1 265 ? 2.331 17.594 2.987 1.00 86.88 265 TYR A C 1
ATOM 2043 O O . TYR A 1 265 ? 3.415 17.526 2.405 1.00 86.88 265 TYR A O 1
ATOM 2051 N N . THR A 1 266 ? 1.209 17.886 2.325 1.00 86.56 266 THR A N 1
ATOM 2052 C CA . THR A 1 266 ? 1.211 18.152 0.881 1.00 86.56 266 THR A CA 1
ATOM 2053 C C . THR A 1 266 ? 1.768 19.532 0.533 1.00 86.56 266 THR A C 1
ATOM 2055 O O . THR A 1 266 ? 2.301 19.694 -0.563 1.00 86.56 266 THR A O 1
ATOM 2058 N N . ASN A 1 267 ? 1.677 20.520 1.428 1.00 85.06 267 ASN A N 1
ATOM 2059 C CA . ASN A 1 267 ? 2.353 21.807 1.270 1.00 85.06 267 ASN A CA 1
ATOM 2060 C C . ASN A 1 267 ? 3.868 21.632 1.342 1.00 85.06 267 ASN A C 1
ATOM 2062 O O . ASN A 1 267 ? 4.546 22.125 0.448 1.00 85.06 267 ASN A O 1
ATOM 2066 N N . ASP A 1 268 ? 4.381 20.878 2.313 1.00 83.62 268 ASP A N 1
ATOM 2067 C CA . ASP A 1 268 ? 5.813 20.605 2.463 1.00 83.62 268 ASP A CA 1
ATOM 2068 C C . ASP A 1 268 ? 6.370 19.816 1.279 1.00 83.62 268 ASP A C 1
ATOM 2070 O O . ASP A 1 268 ? 7.384 20.196 0.697 1.00 83.62 268 ASP A O 1
ATOM 2074 N N . LEU A 1 269 ? 5.659 18.774 0.831 1.00 80.81 269 LEU A N 1
ATOM 2075 C CA . LEU A 1 269 ? 6.036 18.020 -0.370 1.00 80.81 269 LEU A CA 1
ATOM 2076 C C . LEU A 1 269 ? 6.135 18.923 -1.614 1.00 80.81 269 LEU A C 1
ATOM 2078 O O . LEU A 1 269 ? 6.889 18.642 -2.549 1.00 80.81 269 LEU A O 1
ATOM 2082 N N . LEU A 1 270 ? 5.359 20.008 -1.632 1.00 77.75 270 LEU A N 1
ATOM 2083 C CA . LEU A 1 270 ? 5.283 20.970 -2.723 1.00 77.75 270 LEU A CA 1
ATOM 2084 C C . LEU A 1 270 ? 5.986 22.302 -2.421 1.00 77.75 270 LEU A C 1
ATOM 2086 O O . LEU A 1 270 ? 5.925 23.181 -3.283 1.00 77.75 270 LEU A O 1
ATOM 2090 N N . ASP A 1 271 ? 6.735 22.428 -1.318 1.00 71.00 271 ASP A N 1
ATOM 2091 C CA . ASP A 1 271 ? 7.347 23.676 -0.813 1.00 71.00 271 ASP A CA 1
ATOM 2092 C C . ASP A 1 271 ? 6.408 24.903 -0.898 1.00 71.00 271 ASP A C 1
ATOM 2094 O O . ASP A 1 271 ? 6.802 26.022 -1.249 1.00 71.00 271 ASP A O 1
ATOM 2098 N N . MET A 1 272 ? 5.122 24.699 -0.613 1.00 62.19 272 MET A N 1
ATOM 2099 C CA . MET A 1 272 ? 4.116 25.761 -0.549 1.00 62.19 272 MET A CA 1
ATOM 2100 C C . MET A 1 272 ? 4.063 26.355 0.861 1.00 62.19 272 MET A C 1
ATOM 2102 O O . MET A 1 272 ? 4.374 25.692 1.847 1.00 62.19 272 MET A O 1
ATOM 2106 N N . ARG A 1 273 ? 3.697 27.636 0.982 1.00 53.00 273 ARG A N 1
ATOM 2107 C CA . ARG A 1 273 ? 3.634 28.304 2.288 1.00 53.00 273 ARG A CA 1
ATOM 2108 C C . ARG A 1 273 ? 2.414 27.814 3.077 1.00 53.00 273 ARG A C 1
ATOM 2110 O O . ARG A 1 273 ? 1.307 27.850 2.543 1.00 53.00 273 ARG A O 1
ATOM 2117 N N . GLU A 1 274 ? 2.622 27.437 4.343 1.00 53.72 274 GLU A N 1
ATOM 2118 C CA . GLU A 1 274 ? 1.581 26.993 5.289 1.00 53.72 274 GLU A CA 1
ATOM 2119 C C . GLU A 1 274 ? 0.326 27.887 5.231 1.00 53.72 274 GLU A C 1
ATOM 2121 O O . GLU A 1 274 ? 0.410 29.113 5.359 1.00 53.72 274 GLU A O 1
ATOM 2126 N N . GLY A 1 275 ? -0.842 27.275 5.000 1.00 53.81 275 GLY A N 1
ATOM 2127 C CA . GLY A 1 275 ? -2.138 27.963 4.976 1.00 53.81 275 GLY A CA 1
ATOM 2128 C C . GLY A 1 275 ? -2.400 28.855 3.756 1.00 53.81 275 GLY A C 1
ATOM 2129 O O . GLY A 1 275 ? -3.382 29.600 3.752 1.00 53.81 275 GLY A O 1
ATOM 2130 N N . SER A 1 276 ? -1.562 28.811 2.714 1.00 52.50 276 SER A N 1
ATOM 2131 C CA . SER A 1 276 ? -1.776 29.578 1.484 1.00 52.50 276 SER A CA 1
ATOM 2132 C C . SER A 1 276 ? -1.688 28.705 0.233 1.00 52.50 276 SER A C 1
ATOM 2134 O O . SER A 1 276 ? -0.894 27.775 0.159 1.00 52.50 276 SER A O 1
ATOM 2136 N N . CYS A 1 277 ? -2.441 29.067 -0.808 1.00 51.91 277 CYS A N 1
ATOM 2137 C CA . CYS A 1 277 ? -2.268 28.505 -2.153 1.00 51.91 277 CYS A CA 1
ATOM 2138 C C . CYS A 1 277 ? -1.051 29.094 -2.903 1.00 51.91 277 CYS A C 1
ATOM 2140 O O . CYS A 1 277 ? -0.979 28.981 -4.126 1.00 51.91 277 CYS A O 1
ATOM 2142 N N . PHE A 1 278 ? -0.130 29.775 -2.213 1.00 41.72 278 PHE A N 1
ATOM 2143 C CA . PHE A 1 278 ? 0.992 30.489 -2.820 1.00 41.72 278 PHE A CA 1
ATOM 2144 C C . PHE A 1 278 ? 2.343 29.927 -2.353 1.00 41.72 278 PHE A C 1
ATOM 2146 O O . PHE A 1 278 ? 2.504 29.455 -1.226 1.00 41.72 278 PHE A O 1
ATOM 2153 N N . MET A 1 279 ? 3.329 29.970 -3.253 1.00 41.94 279 MET A N 1
ATOM 2154 C CA . MET A 1 279 ? 4.674 29.447 -2.999 1.00 41.94 279 MET A CA 1
ATOM 2155 C C . MET A 1 279 ? 5.396 30.230 -1.891 1.00 41.94 279 MET A C 1
ATOM 2157 O O . MET A 1 279 ? 5.228 31.448 -1.766 1.00 41.94 279 MET A O 1
ATOM 2161 N N . ARG A 1 280 ? 6.238 29.530 -1.114 1.00 51.38 280 ARG A N 1
ATOM 2162 C CA . ARG A 1 280 ? 7.323 30.171 -0.355 1.00 51.38 280 ARG A CA 1
ATOM 2163 C C . ARG A 1 280 ? 8.296 30.748 -1.394 1.00 51.38 280 ARG A C 1
ATOM 2165 O O . ARG A 1 280 ? 8.863 29.993 -2.177 1.00 51.38 280 ARG A O 1
ATOM 2172 N N . TYR A 1 281 ? 8.386 32.076 -1.458 1.00 43.94 281 TYR A N 1
ATOM 2173 C CA . TYR A 1 281 ? 9.454 32.776 -2.180 1.00 43.94 281 TYR A CA 1
ATOM 2174 C C . TYR A 1 281 ? 10.765 32.672 -1.407 1.00 43.94 281 TYR A C 1
ATOM 2176 O O . TYR A 1 281 ? 10.694 32.747 -0.157 1.00 43.94 281 TYR A O 1
#

Radius of gyration: 24.14 Å; Cα contacts (8 Å, |Δi|>4): 270; chains: 1; bounding box: 52×54×65 Å

Mean predicted aligned error: 9.61 Å

Organism: Solanum lycopersicum (NCBI:txid4081)

Nearest PDB structures (foldseek):
  7zo8-assembly1_A  TM=2.035E-01  e=5.746E+00  Brucella abortus 2308